Protein AF-A0A813GSJ3-F1 (afdb_monomer_lite)

Foldseek 3Di:
DKAFDWDDDPDDDIAIETEEEEEQLQHDDDLVNVLCRADVDPRRHVPPHQKYKYKYFQHFDAPVCLVVQAQSVLSNDPPSVQKDKLLCPPPAPRRRWLWDFDAADDPRRGTGIIGMIMIGGNQFWDFDPDPVGDICFFVDRKDKDWDDCPVPVPPPATWMKIWTWTWTDDPPDIDIDIDIDTRHPDD

Organism: Polarella glacialis (NCBI:txid89957)

Secondary structure (DSSP, 8-state):
--EEEEEE-SSS-EEEEEEEEEE-TT----HHHHHHHHHS-TTS--TT-SEEEEEEEEEEE-TTTTTTTTTHHHHH-TTGGGEEEGGG-TT-SBTTB-EEEEEPPSTTS-EEEEEEEEEEEGGGS----STT---TT-SS--EEEE--GGGTTT-S---EEEEEEEEEEETTEEEEEEEEEEE----

Radius of gyration: 16.86 Å; chains: 1; bounding box: 44×38×50 Å

Structure (mmCIF, N/CA/C/O backbone):
data_AF-A0A813GSJ3-F1
#
_entry.id   AF-A0A813GSJ3-F1
#
loop_
_atom_site.group_PDB
_atom_site.id
_atom_site.type_symbol
_atom_site.label_atom_id
_atom_site.label_alt_id
_atom_site.label_comp_id
_atom_site.label_asym_id
_atom_site.label_entity_id
_atom_site.label_seq_id
_atom_site.pdbx_PDB_ins_code
_atom_site.Cartn_x
_atom_site.Cartn_y
_atom_site.Cartn_z
_atom_site.occupancy
_atom_site.B_iso_or_equiv
_atom_site.auth_seq_id
_atom_site.auth_comp_id
_atom_site.auth_asym_id
_atom_site.auth_atom_id
_atom_site.pdbx_PDB_model_num
ATOM 1 N N . LEU A 1 1 ? -5.128 11.978 -6.638 1.00 46.97 1 LEU A N 1
ATOM 2 C CA . LEU A 1 1 ? -6.348 12.418 -5.917 1.00 46.97 1 LEU A CA 1
ATOM 3 C C . LEU A 1 1 ? -6.389 11.647 -4.607 1.00 46.97 1 LEU A C 1
ATOM 5 O O . LEU A 1 1 ? -6.629 10.449 -4.659 1.00 46.97 1 LEU A O 1
ATOM 9 N N . ASN A 1 2 ? -6.121 12.300 -3.476 1.00 47.25 2 ASN A N 1
ATOM 10 C CA . ASN A 1 2 ? -6.235 11.675 -2.154 1.00 47.25 2 ASN A CA 1
ATOM 11 C C . ASN A 1 2 ? -7.593 12.037 -1.568 1.00 47.25 2 ASN A C 1
ATOM 13 O O . ASN A 1 2 ? -8.057 13.166 -1.745 1.00 47.25 2 ASN A O 1
ATOM 17 N N . ARG A 1 3 ? -8.257 11.079 -0.926 1.00 53.88 3 ARG A N 1
ATOM 18 C CA . ARG A 1 3 ? -9.539 11.317 -0.261 1.00 53.88 3 ARG A CA 1
ATOM 19 C C . ARG A 1 3 ? -9.545 10.553 1.054 1.00 53.88 3 ARG A C 1
ATOM 21 O O . ARG A 1 3 ? -9.471 9.327 1.042 1.00 53.88 3 ARG A O 1
ATOM 28 N N . SER A 1 4 ? -9.682 11.277 2.160 1.00 48.41 4 SER A N 1
ATOM 29 C CA . SER A 1 4 ? -10.163 10.680 3.402 1.00 48.41 4 SER A CA 1
ATOM 30 C C . SER A 1 4 ? -11.662 10.444 3.235 1.00 48.41 4 SER A C 1
ATOM 32 O O . SER A 1 4 ? -12.404 11.346 2.829 1.00 48.41 4 SER A O 1
ATOM 34 N N . ARG A 1 5 ? -12.103 9.202 3.427 1.00 51.88 5 ARG A N 1
ATOM 35 C CA . ARG A 1 5 ? -13.518 8.851 3.394 1.00 51.88 5 ARG A CA 1
ATOM 36 C C . ARG A 1 5 ? -13.875 8.151 4.676 1.00 51.88 5 ARG A C 1
ATOM 38 O O . ARG A 1 5 ? -13.312 7.128 5.049 1.00 51.88 5 ARG A O 1
ATOM 45 N N . THR A 1 6 ? -14.911 8.673 5.292 1.00 51.03 6 THR A N 1
ATOM 46 C CA . THR A 1 6 ? -15.584 7.955 6.339 1.00 51.03 6 THR A CA 1
ATOM 47 C C . THR A 1 6 ? -16.601 6.987 5.746 1.00 51.03 6 THR A C 1
ATOM 49 O O . THR A 1 6 ? -17.455 7.395 4.956 1.00 51.03 6 THR A O 1
ATOM 52 N N . VAL A 1 7 ? -16.547 5.721 6.155 1.00 50.03 7 VAL A N 1
ATOM 53 C CA . VAL A 1 7 ? -17.605 4.751 5.868 1.00 50.03 7 VAL A CA 1
ATOM 54 C C . VAL A 1 7 ? -18.451 4.563 7.127 1.00 50.03 7 VAL A C 1
ATOM 56 O O . VAL A 1 7 ? -17.966 4.098 8.156 1.00 50.03 7 VAL A O 1
ATOM 59 N N . ALA A 1 8 ? -19.726 4.954 7.055 1.00 41.41 8 ALA A N 1
ATOM 60 C CA . ALA A 1 8 ? -20.680 4.744 8.138 1.00 41.41 8 ALA A CA 1
ATOM 61 C C . ALA A 1 8 ? -21.120 3.270 8.175 1.00 41.41 8 ALA A C 1
ATOM 63 O O . ALA A 1 8 ? -21.799 2.791 7.265 1.00 41.41 8 ALA A O 1
ATOM 64 N N . GLY A 1 9 ? -20.750 2.550 9.236 1.00 42.72 9 GLY A N 1
ATOM 65 C CA . GLY A 1 9 ? -21.377 1.277 9.579 1.00 42.72 9 GLY A CA 1
ATOM 66 C C . GLY A 1 9 ? -22.778 1.509 10.154 1.00 42.72 9 GLY A C 1
ATOM 67 O O . GLY A 1 9 ? -23.008 2.480 10.873 1.00 42.72 9 GLY A O 1
ATOM 68 N N . HIS A 1 10 ? -23.734 0.622 9.862 1.00 40.69 10 HIS A N 1
ATOM 69 C CA . HIS A 1 10 ? -25.060 0.633 10.496 1.00 40.69 10 HIS A CA 1
ATOM 70 C C . HIS A 1 10 ? -24.945 0.244 11.984 1.00 40.69 10 HIS A C 1
ATOM 72 O O . HIS A 1 10 ? -25.172 -0.917 12.320 1.00 40.69 10 HIS A O 1
ATOM 78 N N . ALA A 1 11 ? -24.527 1.195 12.827 1.00 42.22 11 ALA A N 1
ATOM 79 C CA . ALA A 1 11 ? -24.521 1.253 14.301 1.00 42.22 11 ALA A CA 1
ATOM 80 C C . ALA A 1 11 ? -23.194 1.852 14.815 1.00 42.22 11 ALA A C 1
ATOM 82 O O . ALA A 1 11 ? -22.238 1.123 15.058 1.00 42.22 11 ALA A O 1
ATOM 83 N N . GLY A 1 12 ? -23.155 3.175 14.998 1.00 48.22 12 GLY A N 1
ATOM 84 C CA . GLY A 1 12 ? -22.322 3.863 15.999 1.00 48.22 12 GLY A CA 1
ATOM 85 C C . GLY A 1 12 ? -20.802 3.953 15.800 1.00 48.22 12 GLY A C 1
ATOM 86 O O . GLY A 1 12 ? -20.244 4.981 16.156 1.00 48.22 12 GLY A O 1
ATOM 87 N N . ASN A 1 13 ? -20.131 2.957 15.216 1.00 61.12 13 ASN A N 1
ATOM 88 C CA . ASN A 1 13 ? -18.675 2.979 15.036 1.00 61.12 13 ASN A CA 1
ATOM 89 C C . ASN A 1 13 ? -18.315 3.323 13.590 1.00 61.12 13 ASN A C 1
ATOM 91 O O . ASN A 1 13 ? -18.489 2.538 12.656 1.00 61.12 13 ASN A O 1
ATOM 95 N N . GLN A 1 14 ? -17.859 4.556 13.426 1.00 78.12 14 GLN A N 1
ATOM 96 C CA . GLN A 1 14 ? -17.497 5.182 12.169 1.00 78.12 14 GLN A CA 1
ATOM 97 C C . GLN A 1 14 ? -16.065 4.775 11.785 1.00 78.12 14 GLN A C 1
ATOM 99 O O . GLN A 1 14 ? -15.132 5.144 12.486 1.00 78.12 14 GLN A O 1
ATOM 104 N N . LEU A 1 15 ? -15.890 4.029 10.684 1.00 87.81 15 LEU A N 1
ATOM 105 C CA . LEU A 1 15 ? -14.564 3.613 10.212 1.00 87.81 15 LEU A CA 1
ATOM 106 C C . LEU A 1 15 ? -13.942 4.724 9.352 1.00 87.81 15 LEU A C 1
ATOM 108 O O . LEU A 1 15 ? -14.542 5.181 8.368 1.00 87.81 15 LEU A O 1
ATOM 112 N N . GLN A 1 16 ? -12.735 5.148 9.706 1.00 92.12 16 GLN A N 1
ATOM 113 C CA . GLN A 1 16 ? -11.945 6.127 8.972 1.00 92.12 16 GLN A CA 1
ATOM 114 C C . GLN A 1 16 ? -11.009 5.419 7.995 1.00 92.12 16 GLN A C 1
ATOM 116 O O . GLN A 1 16 ? -10.057 4.752 8.391 1.00 92.12 16 GLN A O 1
ATOM 121 N N . ILE A 1 17 ? -11.274 5.564 6.696 1.00 93.75 17 ILE A N 1
ATOM 122 C CA . ILE A 1 17 ? -10.462 4.949 5.646 1.00 93.75 17 ILE A CA 1
ATOM 123 C C . ILE A 1 17 ? -9.774 6.047 4.840 1.00 93.75 17 ILE A C 1
ATOM 125 O O . ILE A 1 17 ? -10.424 6.911 4.242 1.00 93.75 17 ILE A O 1
ATOM 129 N N . TRP A 1 18 ? -8.452 5.971 4.762 1.00 96.25 18 TRP A N 1
ATOM 130 C CA . TRP A 1 18 ? -7.650 6.828 3.907 1.00 96.25 18 TRP A CA 1
ATOM 131 C C . TRP A 1 18 ? -7.209 6.074 2.653 1.00 96.25 18 TRP A C 1
ATOM 133 O O . TRP A 1 18 ? -6.624 4.992 2.729 1.00 96.25 18 TRP A O 1
ATOM 143 N N . LEU A 1 19 ? -7.484 6.656 1.483 1.00 95.62 19 LEU A N 1
ATOM 144 C CA . LEU A 1 19 ? -7.132 6.076 0.189 1.00 95.62 19 LEU A CA 1
ATOM 145 C C . LEU A 1 19 ? -6.262 7.045 -0.616 1.00 95.62 19 LEU A C 1
ATOM 147 O O . LEU A 1 19 ? -6.664 8.179 -0.908 1.00 95.62 19 LEU A O 1
ATOM 151 N N . GLY A 1 20 ? -5.099 6.554 -1.035 1.00 93.25 20 GLY A N 1
ATOM 152 C CA . GLY A 1 20 ? -4.158 7.245 -1.908 1.00 93.25 20 GLY A CA 1
ATOM 153 C C . GLY A 1 20 ? -3.901 6.451 -3.180 1.00 93.25 20 GLY A C 1
ATOM 154 O O . GLY A 1 20 ? -3.802 5.226 -3.156 1.00 93.25 20 GLY A O 1
ATOM 155 N N . SER A 1 21 ? -3.770 7.157 -4.300 1.00 91.88 21 SER A N 1
ATOM 156 C CA . SER A 1 21 ? -3.427 6.564 -5.593 1.00 91.88 21 SER A CA 1
ATOM 157 C C . SER A 1 21 ? -2.345 7.389 -6.274 1.00 91.88 21 SER A C 1
ATOM 159 O O . SER A 1 21 ? -2.494 8.606 -6.408 1.00 91.88 21 SER A O 1
ATOM 161 N N . ILE A 1 22 ? -1.297 6.719 -6.752 1.00 91.25 22 ILE A N 1
ATOM 162 C CA . ILE A 1 22 ? -0.132 7.328 -7.397 1.00 91.25 22 ILE A CA 1
ATOM 163 C C . ILE A 1 22 ? 0.132 6.611 -8.722 1.00 91.25 22 ILE A C 1
ATOM 165 O O . ILE A 1 22 ? 0.296 5.393 -8.749 1.00 91.25 22 ILE A O 1
ATOM 169 N N . LYS A 1 23 ? 0.212 7.369 -9.814 1.00 89.56 23 LYS A N 1
ATOM 170 C CA . LYS A 1 23 ? 0.784 6.889 -11.074 1.00 89.56 23 LYS A CA 1
ATOM 171 C C . LYS A 1 23 ? 2.235 7.339 -11.110 1.00 89.56 23 LYS A C 1
ATOM 173 O O . LYS A 1 23 ? 2.494 8.531 -10.988 1.00 89.56 23 LYS A O 1
ATOM 178 N N . LEU A 1 24 ? 3.162 6.390 -11.175 1.00 88.44 24 LEU A N 1
ATOM 179 C CA . LEU A 1 24 ? 4.587 6.689 -11.057 1.00 88.44 24 LEU A CA 1
ATOM 180 C C . LEU A 1 24 ? 5.252 6.980 -12.401 1.00 88.44 24 LEU A C 1
ATOM 182 O O . LEU A 1 24 ? 6.316 7.582 -12.402 1.00 88.44 24 LEU A O 1
ATOM 186 N N . ASP A 1 25 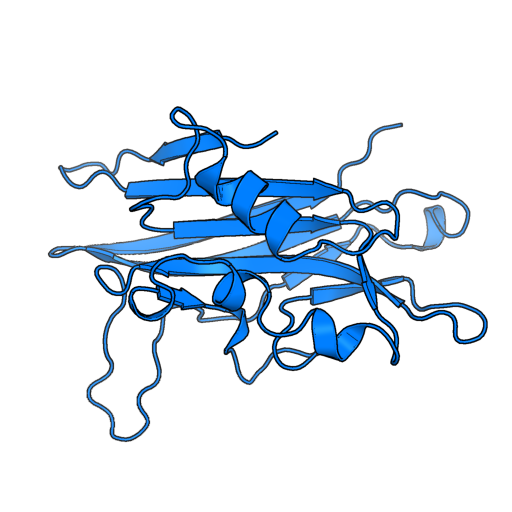? 4.672 6.557 -13.526 1.00 84.44 25 ASP A N 1
ATOM 187 C CA . ASP A 1 25 ? 5.265 6.719 -14.863 1.00 84.44 25 ASP A CA 1
ATOM 188 C C . ASP A 1 25 ? 6.744 6.267 -14.921 1.00 84.44 25 ASP A C 1
ATOM 190 O O . ASP A 1 25 ? 7.594 6.883 -15.563 1.00 84.44 25 ASP A O 1
ATOM 194 N N . ASN A 1 26 ? 7.043 5.144 -14.253 1.00 77.12 26 ASN A N 1
ATOM 195 C CA . ASN A 1 26 ? 8.379 4.568 -14.045 1.00 77.12 26 ASN A CA 1
ATOM 196 C C . ASN A 1 26 ? 9.319 5.353 -13.097 1.00 77.12 26 ASN A C 1
ATOM 198 O O . ASN A 1 26 ? 10.493 5.004 -12.979 1.00 77.12 26 ASN A O 1
ATOM 202 N N . ALA A 1 27 ? 8.834 6.374 -12.388 1.00 83.44 27 ALA A N 1
ATOM 203 C CA . ALA A 1 27 ? 9.566 7.032 -11.307 1.00 83.44 27 ALA A CA 1
ATOM 204 C C . ALA A 1 27 ? 9.536 6.218 -9.996 1.00 83.44 27 ALA A C 1
ATOM 206 O O . ALA A 1 27 ? 8.740 5.293 -9.817 1.00 83.44 27 ALA A O 1
ATOM 207 N N . PHE A 1 28 ? 10.389 6.600 -9.041 1.00 85.31 28 PHE A N 1
ATOM 208 C CA . PHE A 1 28 ? 10.443 5.988 -7.711 1.00 85.31 28 PHE A CA 1
ATOM 209 C C . PHE A 1 28 ? 9.835 6.911 -6.655 1.00 85.31 28 PHE A C 1
ATOM 211 O O . PHE A 1 28 ? 10.267 8.061 -6.542 1.00 85.31 28 PHE A O 1
ATOM 218 N N . PRO A 1 29 ? 8.874 6.435 -5.842 1.00 88.81 29 PRO A N 1
ATOM 219 C CA . PRO A 1 29 ? 8.384 7.224 -4.726 1.00 88.81 29 PRO A CA 1
ATOM 220 C C . PRO A 1 29 ? 9.494 7.361 -3.679 1.00 88.81 29 PRO A C 1
ATOM 222 O O . PRO A 1 29 ? 10.082 6.369 -3.247 1.00 88.81 29 PRO A O 1
ATOM 225 N N . THR A 1 30 ? 9.773 8.588 -3.244 1.00 90.88 30 THR A N 1
ATOM 226 C CA . THR A 1 30 ? 10.643 8.816 -2.083 1.00 90.88 30 TH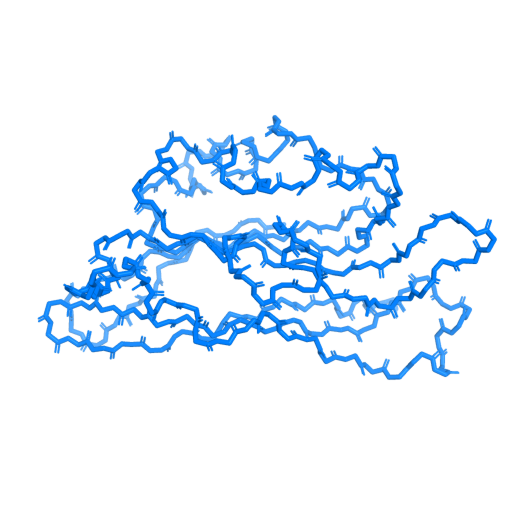R A CA 1
ATOM 227 C C . THR A 1 30 ? 9.832 8.704 -0.791 1.00 90.88 30 THR A C 1
ATOM 229 O O . THR A 1 30 ? 8.615 8.907 -0.792 1.00 90.88 30 THR A O 1
ATOM 232 N N . GLN A 1 31 ? 10.500 8.412 0.331 1.00 93.69 31 GLN A N 1
ATOM 233 C CA . GLN A 1 31 ? 9.839 8.419 1.642 1.00 93.69 31 GLN A CA 1
ATOM 234 C C . GLN A 1 31 ? 9.212 9.782 1.947 1.00 93.69 31 GLN A C 1
ATOM 236 O O . GLN A 1 31 ? 8.099 9.834 2.455 1.00 93.69 31 GLN A O 1
ATOM 241 N N . GLU A 1 32 ? 9.894 10.875 1.596 1.00 93.69 32 GLU A N 1
ATOM 242 C CA . GLU A 1 32 ? 9.383 12.226 1.827 1.00 93.69 32 GLU A CA 1
ATOM 243 C C . GLU A 1 32 ? 8.132 12.503 0.991 1.00 93.69 32 GLU A C 1
ATOM 245 O O . GLU A 1 32 ? 7.121 12.944 1.525 1.00 93.69 32 GLU A O 1
ATOM 250 N N . SER A 1 33 ? 8.142 12.148 -0.297 1.00 92.56 33 SER A N 1
ATOM 251 C CA . SER A 1 33 ? 6.964 12.300 -1.159 1.00 92.56 33 SER A CA 1
ATOM 252 C C . SER A 1 33 ? 5.758 11.518 -0.632 1.00 92.56 33 SER A C 1
ATOM 254 O O . SER A 1 33 ? 4.635 12.010 -0.700 1.00 92.56 33 SER A O 1
ATOM 256 N N . LEU A 1 34 ? 5.972 10.320 -0.078 1.00 93.94 34 LEU A N 1
ATOM 257 C CA . LEU A 1 34 ? 4.903 9.534 0.541 1.00 93.94 34 LEU A CA 1
ATOM 258 C C . LEU A 1 34 ? 4.450 10.104 1.892 1.00 93.94 34 LEU A C 1
ATOM 260 O O . LEU A 1 34 ? 3.255 10.093 2.167 1.00 93.94 34 LEU A O 1
ATOM 264 N N . ARG A 1 35 ? 5.354 10.647 2.718 1.00 95.31 35 ARG A N 1
ATOM 265 C CA . ARG A 1 35 ? 4.971 11.354 3.955 1.00 95.31 35 ARG A CA 1
ATOM 266 C C . ARG A 1 35 ? 4.124 12.582 3.649 1.00 95.31 35 ARG A C 1
ATOM 268 O O . ARG A 1 35 ? 3.084 12.765 4.271 1.00 95.31 35 ARG A O 1
ATOM 275 N N . GLN A 1 36 ? 4.522 13.374 2.655 1.00 93.88 36 GLN A N 1
ATOM 276 C CA . GLN A 1 36 ? 3.737 14.512 2.176 1.00 93.88 36 GLN A CA 1
ATOM 277 C C . GLN A 1 36 ? 2.384 14.069 1.613 1.00 93.88 36 GLN A C 1
ATOM 279 O O . GLN A 1 36 ? 1.370 14.710 1.871 1.00 93.88 36 GLN A O 1
ATOM 284 N N . LEU A 1 37 ? 2.335 12.942 0.897 1.00 93.38 37 LEU A N 1
ATOM 285 C CA . LEU A 1 37 ? 1.078 12.379 0.407 1.00 93.38 37 LEU A CA 1
ATOM 286 C C . LEU A 1 37 ? 0.117 12.029 1.553 1.00 93.38 37 LEU A C 1
ATOM 288 O O . LEU A 1 37 ? -1.073 12.317 1.441 1.00 93.38 37 LEU A O 1
ATOM 292 N N . LEU A 1 38 ? 0.630 11.397 2.613 1.00 95.31 38 LEU A N 1
ATOM 293 C CA . LEU A 1 38 ? -0.155 10.923 3.753 1.00 95.31 38 LEU A CA 1
ATOM 294 C C . LEU A 1 38 ? -0.566 12.053 4.699 1.00 95.31 38 LEU A C 1
ATOM 296 O O . LEU A 1 38 ? -1.689 12.047 5.184 1.00 95.31 38 LEU A O 1
ATOM 300 N N . TYR A 1 39 ? 0.326 13.007 4.968 1.00 95.69 39 TYR A N 1
ATOM 301 C CA . TYR A 1 39 ? 0.177 13.946 6.087 1.00 95.69 39 TYR A CA 1
ATOM 302 C C . TYR A 1 39 ? 0.363 15.418 5.706 1.00 95.69 39 TYR A C 1
ATOM 304 O O . TYR A 1 39 ? 0.235 16.287 6.561 1.00 95.69 39 TYR A O 1
ATOM 312 N N . GLY A 1 40 ? 0.676 15.726 4.445 1.00 90.06 40 GLY A N 1
ATOM 313 C CA . GLY A 1 40 ? 0.922 17.101 3.990 1.00 90.06 40 GLY A CA 1
ATOM 314 C C . GLY A 1 40 ? -0.341 17.959 3.864 1.00 90.06 40 GLY A C 1
ATOM 315 O O . GLY A 1 40 ? -0.251 19.138 3.536 1.00 90.06 40 GLY A O 1
ATOM 316 N N . SER A 1 41 ? -1.525 17.388 4.099 1.00 88.94 41 SER A N 1
ATOM 317 C CA . SER A 1 41 ? -2.805 18.091 4.040 1.00 88.94 41 SER A CA 1
ATOM 318 C C . SER A 1 41 ? -3.564 17.920 5.347 1.00 88.94 41 SER A C 1
ATOM 320 O O . SER A 1 41 ? -3.921 16.802 5.705 1.00 88.94 41 SER A O 1
ATOM 322 N N . GLU A 1 42 ? -3.885 19.028 6.015 1.00 81.81 42 GLU A N 1
ATOM 323 C CA . GLU A 1 42 ? -4.693 19.020 7.244 1.00 81.81 42 GLU A CA 1
ATOM 324 C C . GLU A 1 42 ? -6.112 18.476 7.007 1.00 81.81 42 GLU A C 1
ATOM 326 O O . GLU A 1 42 ? -6.678 17.801 7.860 1.00 81.81 42 GLU A O 1
ATOM 331 N N . SER A 1 43 ? -6.687 18.712 5.823 1.00 81.62 43 SER A N 1
ATOM 332 C CA . SER A 1 43 ? -8.052 18.292 5.476 1.00 81.62 43 SER A CA 1
ATOM 333 C C . SER A 1 43 ? -8.148 16.890 4.864 1.00 81.62 43 SER A C 1
ATOM 335 O O . SER A 1 43 ? -9.250 16.363 4.702 1.00 81.62 43 SER A O 1
ATOM 337 N N . ALA A 1 44 ? -7.018 16.278 4.504 1.00 83.88 44 ALA A N 1
ATOM 338 C CA . ALA A 1 44 ? -6.960 14.964 3.863 1.00 83.88 44 ALA A CA 1
ATOM 339 C C . ALA A 1 44 ? -5.812 14.098 4.407 1.00 83.88 44 ALA A C 1
ATOM 341 O O . ALA A 1 44 ? -5.221 13.312 3.661 1.00 83.88 44 ALA A O 1
ATOM 342 N N . SER A 1 45 ? -5.509 14.251 5.698 1.00 93.00 45 SER A N 1
ATOM 343 C CA . SER A 1 45 ? -4.483 13.489 6.410 1.00 93.00 45 SER A CA 1
ATOM 344 C C . SER A 1 45 ? -4.896 12.026 6.608 1.00 93.00 45 SER A C 1
ATOM 346 O O . SER A 1 45 ? -6.080 11.715 6.755 1.00 93.00 45 SER A O 1
ATOM 348 N N . ALA A 1 46 ? -3.907 11.135 6.613 1.00 94.50 46 ALA A N 1
ATOM 349 C CA . ALA A 1 46 ? -4.024 9.730 7.001 1.00 94.50 46 ALA A CA 1
ATOM 350 C C . ALA A 1 46 ? -3.832 9.513 8.514 1.00 94.50 46 ALA A C 1
ATOM 352 O O . ALA A 1 46 ? -3.795 8.375 8.973 1.00 94.50 46 ALA A O 1
ATOM 353 N N . GLU A 1 47 ? -3.640 10.589 9.277 1.00 92.94 47 GLU A N 1
ATOM 354 C CA . GLU A 1 47 ? -3.513 10.560 10.734 1.00 92.94 47 GLU A CA 1
ATOM 355 C C . GLU A 1 47 ? -4.755 9.941 11.382 1.00 92.94 47 GLU A C 1
ATOM 357 O O . GLU A 1 47 ? -5.877 10.235 10.974 1.00 92.94 47 GLU A O 1
ATOM 362 N N . GLU A 1 48 ? -4.532 9.045 12.348 1.00 91.81 48 GLU A N 1
ATOM 363 C CA . GLU A 1 48 ? -5.572 8.286 13.061 1.00 91.81 48 GLU A CA 1
ATOM 364 C C . GLU A 1 48 ? -6.517 7.435 12.193 1.00 91.81 48 GLU A C 1
ATOM 366 O O . GLU A 1 48 ? -7.500 6.894 12.708 1.00 91.81 48 GLU A O 1
ATOM 371 N N . ALA A 1 49 ? -6.231 7.265 10.897 1.00 94.81 49 ALA A N 1
ATOM 372 C CA . ALA A 1 49 ? -7.055 6.443 10.022 1.00 94.81 49 ALA A CA 1
ATOM 373 C C . ALA A 1 49 ? -7.034 4.971 10.465 1.00 94.81 49 ALA A C 1
ATOM 375 O O . ALA A 1 49 ? -5.987 4.391 10.732 1.00 94.81 49 ALA A O 1
ATOM 376 N N . ASP A 1 50 ? -8.194 4.318 10.468 1.00 94.81 50 ASP A N 1
ATOM 377 C CA . ASP A 1 50 ? -8.305 2.897 10.809 1.00 94.81 50 ASP A CA 1
ATOM 378 C C . ASP A 1 50 ? -7.679 2.001 9.745 1.00 94.81 50 ASP A C 1
ATOM 380 O O . ASP A 1 50 ? -7.108 0.951 10.046 1.00 94.81 50 ASP A O 1
ATOM 384 N N . VAL A 1 51 ? -7.808 2.417 8.485 1.00 96.06 51 VAL A N 1
ATOM 385 C CA . VAL A 1 51 ? -7.249 1.730 7.326 1.00 96.06 51 VAL A CA 1
ATOM 386 C C . VAL A 1 51 ? -6.622 2.757 6.397 1.00 96.06 51 VAL A C 1
ATOM 388 O O . VAL A 1 51 ? -7.278 3.707 5.972 1.00 96.06 51 VAL A O 1
ATOM 391 N N . ILE A 1 52 ? -5.366 2.532 6.026 1.00 97.69 52 ILE A N 1
ATOM 392 C CA . ILE A 1 52 ? -4.627 3.336 5.053 1.00 97.69 52 ILE A CA 1
ATOM 393 C C . ILE A 1 52 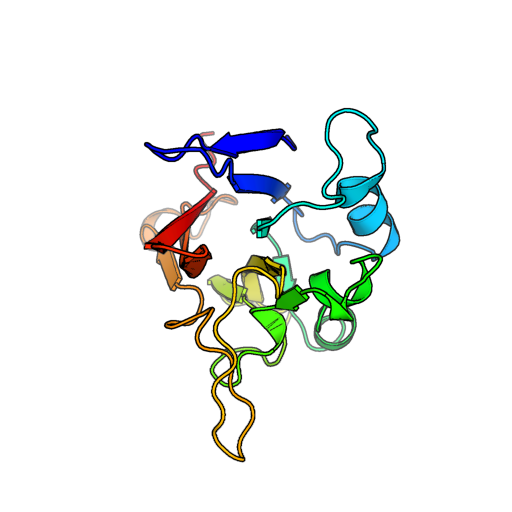? -4.287 2.427 3.881 1.00 97.69 52 ILE A C 1
ATOM 395 O O . ILE A 1 52 ? -3.635 1.402 4.066 1.00 97.69 52 ILE A O 1
ATOM 399 N N . ALA A 1 53 ? -4.694 2.799 2.669 1.00 97.44 53 ALA A N 1
ATOM 400 C CA . ALA A 1 53 ? -4.324 2.078 1.457 1.00 97.44 53 ALA A CA 1
ATOM 401 C C . ALA A 1 53 ? -3.663 3.014 0.443 1.00 97.44 53 ALA A C 1
ATOM 403 O O . ALA A 1 53 ? -4.233 4.033 0.050 1.00 97.44 53 ALA A O 1
ATOM 404 N N . VAL A 1 54 ? -2.465 2.639 -0.006 1.00 96.75 54 VAL A N 1
ATOM 405 C CA . VAL A 1 54 ? -1.711 3.334 -1.051 1.00 96.75 54 VAL A CA 1
ATOM 406 C C . VAL A 1 54 ? -1.615 2.424 -2.265 1.00 96.75 54 VAL A C 1
ATOM 408 O O . VAL A 1 54 ? -0.936 1.398 -2.249 1.00 96.75 54 VAL A O 1
ATOM 411 N N . PHE A 1 55 ? -2.288 2.826 -3.333 1.00 95.31 55 PHE A N 1
ATOM 412 C CA . PHE A 1 55 ? -2.252 2.161 -4.623 1.00 95.31 55 PHE A CA 1
ATOM 413 C C . PHE A 1 55 ? -1.247 2.851 -5.553 1.00 95.31 55 PHE A C 1
ATOM 415 O O . PHE A 1 55 ? -1.297 4.065 -5.740 1.00 95.31 55 PHE A O 1
ATOM 422 N N . MET A 1 56 ? -0.329 2.085 -6.139 1.00 93.62 56 MET A N 1
ATOM 423 C CA . MET A 1 56 ? 0.710 2.590 -7.038 1.00 93.62 56 MET A CA 1
ATOM 424 C C . MET A 1 56 ? 0.680 1.847 -8.373 1.00 93.62 56 MET A C 1
ATOM 426 O O . MET A 1 56 ? 0.709 0.615 -8.407 1.00 93.62 56 MET A O 1
ATOM 430 N N . THR A 1 57 ? 0.662 2.591 -9.477 1.00 90.75 57 THR A N 1
ATOM 431 C CA . THR A 1 57 ? 0.717 2.054 -10.846 1.00 90.75 57 THR A CA 1
ATOM 432 C C . THR A 1 57 ? 1.995 2.486 -11.550 1.00 90.75 57 THR A C 1
ATOM 434 O O . THR A 1 57 ? 2.619 3.477 -11.170 1.00 90.75 57 THR A O 1
ATOM 437 N N . ASP A 1 58 ? 2.374 1.741 -12.592 1.00 86.12 58 ASP A N 1
ATOM 438 C CA . ASP A 1 58 ? 3.598 1.979 -13.369 1.00 86.12 58 ASP A CA 1
ATOM 439 C C . ASP A 1 58 ? 4.870 1.971 -12.500 1.00 86.12 58 ASP A C 1
ATOM 441 O O . ASP A 1 58 ? 5.822 2.707 -12.750 1.00 86.12 58 ASP A O 1
ATOM 445 N N . LEU A 1 59 ? 4.883 1.110 -11.474 1.00 89.06 59 LEU A N 1
ATOM 446 C CA . LEU A 1 59 ? 6.044 0.879 -10.622 1.00 89.06 59 LEU A CA 1
ATOM 447 C C . LEU A 1 59 ? 7.049 -0.004 -11.364 1.00 89.06 59 LEU A C 1
ATOM 449 O O . LEU A 1 59 ? 6.721 -1.125 -11.753 1.00 89.06 59 LEU A O 1
ATOM 453 N N . GLN A 1 60 ? 8.283 0.459 -11.528 1.00 89.06 60 GLN A N 1
ATOM 454 C CA . GLN A 1 60 ? 9.356 -0.344 -12.109 1.00 89.06 60 GLN A CA 1
ATOM 455 C C . GLN A 1 60 ? 10.168 -1.010 -10.995 1.00 89.06 60 GLN A C 1
ATOM 457 O O . GLN A 1 60 ? 10.679 -0.324 -10.118 1.00 89.06 60 GLN A O 1
ATOM 462 N N . LEU A 1 61 ? 10.319 -2.335 -11.012 1.00 88.94 61 LEU A N 1
ATOM 463 C CA . LEU A 1 61 ? 11.172 -3.042 -10.045 1.00 88.94 61 LEU A CA 1
ATOM 464 C C . LEU A 1 61 ? 12.347 -3.710 -10.751 1.00 88.94 61 LEU A C 1
ATOM 466 O O . LEU A 1 61 ? 12.165 -4.476 -11.701 1.00 88.94 61 LEU A O 1
ATOM 470 N N . ASN A 1 62 ? 13.550 -3.430 -10.255 1.00 88.50 62 ASN A N 1
ATOM 471 C CA . ASN A 1 62 ? 14.808 -4.012 -10.706 1.00 88.50 62 ASN A CA 1
ATOM 472 C C . ASN A 1 62 ? 15.737 -4.275 -9.502 1.00 88.50 62 ASN A C 1
ATOM 474 O O . ASN A 1 62 ? 15.415 -3.946 -8.359 1.00 88.50 62 ASN A O 1
ATOM 478 N N . ASN A 1 63 ? 16.901 -4.875 -9.751 1.00 86.62 63 ASN A N 1
ATOM 479 C CA . ASN A 1 63 ? 17.844 -5.232 -8.684 1.00 86.62 63 ASN A CA 1
ATOM 480 C C . ASN A 1 63 ? 18.433 -4.014 -7.949 1.00 86.62 63 ASN A C 1
ATOM 482 O O . ASN A 1 63 ? 18.875 -4.149 -6.810 1.00 86.62 63 ASN A O 1
ATOM 486 N N . GLU A 1 64 ? 18.425 -2.838 -8.574 1.00 86.06 64 GLU A N 1
ATOM 487 C CA . GLU A 1 64 ? 18.988 -1.605 -8.020 1.00 86.06 64 GLU A CA 1
ATOM 488 C C . GLU A 1 64 ? 18.017 -0.942 -7.033 1.00 86.06 64 GLU A C 1
ATOM 490 O O . GLU A 1 64 ? 18.428 -0.443 -5.987 1.00 86.06 64 GLU A O 1
ATOM 495 N N . ASN A 1 65 ? 16.714 -0.971 -7.332 1.00 86.81 65 ASN A N 1
ATOM 496 C CA . ASN A 1 65 ? 15.693 -0.245 -6.573 1.00 86.81 65 ASN A CA 1
ATOM 497 C C . ASN A 1 65 ? 14.888 -1.113 -5.593 1.00 86.81 65 ASN A C 1
ATOM 499 O O . ASN A 1 65 ? 14.276 -0.585 -4.665 1.00 86.81 65 ASN A O 1
ATOM 503 N N . VAL A 1 66 ? 14.888 -2.442 -5.747 1.00 90.69 66 VAL A N 1
ATOM 504 C CA . VAL A 1 66 ? 13.992 -3.313 -4.970 1.00 90.69 66 VAL A CA 1
ATOM 505 C C . VAL A 1 66 ? 14.200 -3.153 -3.464 1.00 90.69 66 VAL A C 1
ATOM 507 O O . VAL A 1 66 ? 13.244 -3.159 -2.696 1.00 90.69 66 VAL A O 1
ATOM 510 N N . ASN A 1 67 ? 15.442 -2.946 -3.021 1.00 90.94 67 ASN A N 1
ATOM 511 C CA . ASN A 1 67 ? 15.756 -2.815 -1.601 1.00 90.94 67 ASN A CA 1
ATOM 512 C C . ASN A 1 67 ? 15.227 -1.512 -0.989 1.00 90.94 67 ASN A C 1
ATOM 514 O O . ASN A 1 67 ? 14.784 -1.525 0.163 1.00 90.94 67 ASN A O 1
ATOM 518 N N . SER A 1 68 ? 15.241 -0.402 -1.735 1.00 89.31 68 SER A N 1
ATOM 519 C CA . SER A 1 68 ? 14.732 0.878 -1.230 1.00 89.31 68 SER A CA 1
ATOM 520 C C . SER A 1 68 ? 13.210 0.851 -1.081 1.00 89.31 68 SER A C 1
ATOM 522 O O . SER A 1 68 ? 12.691 1.417 -0.119 1.00 89.31 68 SER A O 1
ATOM 524 N N . LEU A 1 69 ? 12.526 0.103 -1.955 1.00 91.69 69 LEU A N 1
ATOM 525 C CA . LEU A 1 69 ? 11.067 -0.018 -2.024 1.00 91.69 69 LEU A CA 1
ATOM 526 C C . LEU A 1 69 ? 10.448 -1.036 -1.052 1.00 91.69 69 LEU A C 1
ATOM 528 O O . LEU A 1 69 ? 9.225 -1.138 -0.960 1.00 91.69 69 LEU A O 1
ATOM 532 N N . ARG A 1 70 ? 11.261 -1.779 -0.297 1.00 95.25 70 ARG A N 1
ATOM 533 C CA . ARG A 1 70 ? 10.766 -2.663 0.770 1.00 95.25 70 ARG A CA 1
ATOM 534 C C . ARG A 1 70 ? 10.205 -1.856 1.931 1.00 95.25 70 ARG A C 1
ATOM 536 O O . ARG A 1 70 ? 10.863 -0.918 2.387 1.00 95.25 70 ARG A O 1
ATOM 543 N N . TYR A 1 71 ? 9.066 -2.290 2.468 1.00 96.00 71 TYR A N 1
ATOM 544 C CA . TYR A 1 71 ? 8.429 -1.686 3.643 1.00 96.00 71 TYR A CA 1
ATOM 545 C C . TYR A 1 71 ? 8.122 -0.188 3.488 1.00 96.00 71 TYR A C 1
ATOM 547 O O . TYR A 1 71 ? 8.323 0.591 4.423 1.00 96.00 71 TYR A O 1
ATOM 555 N N . MET A 1 72 ? 7.749 0.251 2.285 1.00 94.31 72 MET A N 1
ATOM 556 C CA . MET A 1 72 ? 7.628 1.678 1.998 1.00 94.31 72 MET A CA 1
ATOM 557 C C . MET A 1 72 ? 6.548 2.343 2.832 1.00 94.31 72 MET A C 1
ATOM 559 O O . MET A 1 72 ? 6.840 3.373 3.431 1.00 94.31 72 MET A O 1
ATOM 563 N N . LEU A 1 73 ? 5.354 1.750 2.928 1.00 96.38 73 LEU A N 1
ATOM 564 C CA . LEU A 1 73 ? 4.296 2.292 3.773 1.00 96.38 73 LEU A CA 1
ATOM 565 C C . LEU A 1 73 ? 4.725 2.259 5.241 1.00 96.38 73 LEU A C 1
ATOM 567 O O . LEU A 1 73 ? 4.655 3.286 5.911 1.00 96.38 73 LEU A O 1
ATOM 571 N N . LYS A 1 74 ? 5.272 1.135 5.724 1.00 96.56 74 LYS A N 1
ATOM 572 C CA . LYS A 1 74 ? 5.726 1.033 7.121 1.00 96.56 74 LYS A CA 1
ATOM 573 C C . LYS A 1 74 ? 6.737 2.127 7.498 1.00 96.56 74 LYS A C 1
ATOM 575 O O . LYS A 1 74 ? 6.631 2.697 8.575 1.00 96.56 74 LYS A O 1
ATOM 580 N N . LYS A 1 75 ? 7.696 2.441 6.621 1.00 96.19 75 LYS A N 1
ATOM 581 C CA . LYS A 1 75 ? 8.746 3.456 6.858 1.00 96.19 75 LYS A CA 1
ATOM 582 C C . LYS A 1 75 ? 8.233 4.901 6.914 1.00 96.19 75 LYS A C 1
ATOM 584 O O . LYS A 1 75 ? 8.957 5.783 7.387 1.00 96.19 75 LYS A O 1
ATOM 589 N N . VAL A 1 76 ? 7.053 5.174 6.360 1.00 96.38 76 VAL A N 1
ATOM 590 C CA . VAL A 1 76 ? 6.517 6.541 6.252 1.00 96.38 76 VAL A CA 1
ATOM 591 C C . VAL A 1 76 ? 5.377 6.821 7.221 1.00 96.38 76 VAL A C 1
ATOM 593 O O . VAL A 1 76 ? 5.093 7.993 7.447 1.00 96.38 76 VAL A O 1
ATOM 596 N N . LEU A 1 77 ? 4.766 5.789 7.810 1.00 96.75 77 LEU A N 1
ATOM 597 C CA . LEU A 1 77 ? 3.798 5.947 8.897 1.00 96.75 77 LEU A CA 1
ATOM 598 C C . LEU A 1 77 ? 4.463 6.619 10.109 1.00 96.75 77 LEU A C 1
ATOM 600 O O . LEU A 1 77 ? 5.569 6.230 10.485 1.00 96.75 77 LEU A O 1
ATOM 604 N N . ARG A 1 78 ? 3.789 7.603 10.723 1.00 93.56 78 ARG A N 1
ATOM 605 C CA . ARG A 1 78 ? 4.270 8.273 11.950 1.00 93.56 78 ARG A CA 1
ATOM 606 C C . ARG A 1 78 ? 4.376 7.282 13.114 1.00 93.56 78 ARG A C 1
ATOM 608 O O . ARG A 1 78 ? 5.454 7.125 13.676 1.00 93.56 78 ARG A O 1
ATOM 615 N N . ASP A 1 79 ? 3.312 6.517 13.342 1.00 90.69 79 ASP A N 1
ATOM 616 C CA . ASP A 1 79 ? 3.211 5.528 14.420 1.00 90.69 79 ASP A CA 1
ATOM 617 C C . ASP A 1 79 ? 3.112 4.124 13.837 1.00 90.69 79 ASP A C 1
ATOM 619 O O . ASP A 1 79 ? 2.125 3.417 13.988 1.00 90.69 79 ASP A O 1
ATOM 623 N N . SER A 1 80 ? 4.140 3.716 13.088 1.00 92.94 80 SER A N 1
ATOM 624 C CA . SER A 1 80 ? 4.118 2.453 12.332 1.00 92.94 80 SER A CA 1
ATOM 625 C C . SER A 1 80 ? 3.872 1.208 13.191 1.00 92.94 80 SER A C 1
ATOM 627 O O . SER A 1 80 ? 3.409 0.191 12.674 1.00 92.94 80 SER A O 1
ATOM 629 N N . GLU A 1 81 ? 4.171 1.287 14.489 1.00 92.31 81 GLU A N 1
ATOM 630 C CA . GLU A 1 81 ? 3.845 0.223 15.421 1.00 92.31 81 GLU A CA 1
ATOM 631 C C . GLU A 1 81 ? 2.342 0.138 15.649 1.00 92.31 81 GLU A C 1
ATOM 633 O O . GLU A 1 81 ? 1.833 -0.958 15.702 1.00 92.31 81 GLU A O 1
ATOM 638 N N . ASP A 1 82 ? 1.547 1.195 15.614 1.00 94.31 82 ASP A N 1
ATOM 639 C CA . ASP A 1 82 ? 0.102 1.044 15.833 1.00 94.31 82 ASP A CA 1
ATOM 640 C C . ASP A 1 82 ? -0.640 0.398 14.660 1.00 94.31 82 ASP A C 1
ATOM 642 O O . ASP A 1 82 ? -1.843 0.155 14.741 1.00 94.31 82 ASP A O 1
ATOM 646 N N . TYR A 1 83 ? 0.075 0.017 13.599 1.00 94.94 83 TYR A N 1
ATOM 647 C CA . TYR A 1 83 ? -0.487 -0.574 12.397 1.00 94.94 83 TYR A CA 1
ATOM 648 C C . TYR A 1 83 ? 0.074 -1.965 12.093 1.00 94.94 83 TYR A C 1
ATOM 650 O O . TYR A 1 83 ? 1.257 -2.270 12.255 1.00 94.94 83 TYR A O 1
ATOM 658 N N . ILE A 1 84 ? -0.794 -2.820 11.560 1.00 94.62 84 ILE A N 1
ATOM 659 C CA . ILE A 1 84 ? -0.425 -4.057 10.877 1.00 94.62 84 ILE A CA 1
ATOM 660 C C . ILE A 1 84 ? -0.404 -3.772 9.380 1.00 94.62 84 ILE A C 1
ATOM 662 O O . ILE A 1 84 ? -1.386 -3.289 8.820 1.00 94.62 84 ILE A O 1
ATOM 666 N N . VAL A 1 85 ? 0.718 -4.069 8.723 1.00 95.62 85 VAL A N 1
ATOM 667 C CA . VAL A 1 85 ? 0.920 -3.783 7.295 1.00 95.62 85 VAL A CA 1
ATOM 668 C C . VAL A 1 85 ? 0.972 -5.061 6.470 1.00 95.62 85 VAL A C 1
ATOM 670 O O . VAL A 1 85 ? 1.647 -6.022 6.852 1.00 95.62 85 VAL A O 1
ATOM 673 N N . ASN A 1 86 ? 0.333 -5.060 5.299 1.00 95.25 86 ASN A N 1
ATOM 674 C CA . ASN A 1 86 ? 0.392 -6.202 4.378 1.00 95.25 86 ASN A CA 1
ATOM 675 C C . ASN A 1 86 ? 1.797 -6.395 3.782 1.00 95.25 86 ASN A C 1
ATOM 677 O O . ASN A 1 86 ? 2.136 -7.483 3.336 1.00 95.25 86 ASN A O 1
ATOM 681 N N . GLU A 1 87 ? 2.661 -5.378 3.862 1.00 95.62 87 GLU A N 1
ATOM 682 C CA . GLU A 1 87 ? 4.084 -5.472 3.519 1.00 95.62 87 GLU A CA 1
ATOM 683 C C . GLU A 1 87 ? 4.822 -6.513 4.381 1.00 95.62 87 GLU A C 1
ATOM 685 O O . GLU A 1 87 ? 5.879 -6.985 3.991 1.00 95.62 87 GLU A O 1
ATOM 690 N N . SER A 1 88 ? 4.291 -6.907 5.543 1.00 91.62 88 SER A N 1
ATOM 691 C CA . SER A 1 88 ? 4.895 -7.953 6.385 1.00 91.62 88 SER A CA 1
ATOM 692 C C . SER A 1 88 ? 4.411 -9.371 6.056 1.00 91.62 88 SER A C 1
ATOM 694 O O . SER A 1 88 ? 4.887 -10.325 6.678 1.00 91.62 88 SER A O 1
ATOM 696 N N . ASP A 1 89 ? 3.496 -9.529 5.091 1.00 88.75 89 ASP A N 1
ATOM 697 C CA . ASP A 1 89 ? 2.990 -10.837 4.674 1.00 88.75 89 ASP A CA 1
ATOM 698 C C . ASP A 1 89 ? 4.137 -11.704 4.132 1.00 88.75 89 ASP A C 1
ATOM 700 O O . ASP A 1 89 ? 4.975 -11.290 3.320 1.00 88.75 89 ASP A O 1
ATOM 704 N N . ARG A 1 90 ? 4.202 -12.941 4.633 1.00 87.12 90 ARG A N 1
ATOM 705 C CA . ARG A 1 90 ? 5.260 -13.875 4.273 1.00 87.12 90 ARG A CA 1
ATOM 706 C C . ARG A 1 90 ? 5.089 -14.453 2.872 1.00 87.12 90 ARG A C 1
ATOM 708 O O . ARG A 1 90 ? 6.088 -14.894 2.305 1.00 87.12 90 ARG A O 1
ATOM 715 N N . ASN A 1 91 ? 3.870 -14.411 2.344 1.00 87.00 91 ASN A N 1
ATOM 716 C CA . ASN A 1 91 ? 3.464 -14.998 1.073 1.00 87.00 91 ASN A CA 1
ATOM 717 C C . ASN A 1 91 ? 3.599 -14.031 -0.115 1.00 87.00 91 ASN A C 1
ATOM 719 O O . ASN A 1 91 ? 3.226 -14.379 -1.235 1.00 87.00 91 ASN A O 1
ATOM 723 N N . LEU A 1 92 ? 4.128 -12.820 0.100 1.00 88.88 92 LEU A N 1
ATOM 724 C CA . LEU A 1 92 ? 4.390 -11.880 -0.989 1.00 88.88 92 LEU A CA 1
ATOM 725 C C . LEU A 1 92 ? 5.417 -12.448 -1.977 1.00 88.88 92 LEU A C 1
ATOM 727 O O . LEU A 1 92 ? 6.496 -12.886 -1.575 1.00 88.88 92 LEU A O 1
ATOM 731 N N . LEU A 1 93 ? 5.109 -12.348 -3.275 1.00 89.12 93 LEU A N 1
ATOM 732 C CA . LEU A 1 93 ? 6.010 -12.749 -4.366 1.00 89.12 93 LEU A CA 1
ATOM 733 C C . LEU A 1 93 ? 7.350 -12.010 -4.297 1.00 89.12 93 LEU A C 1
ATOM 735 O O . LEU A 1 93 ? 8.410 -12.604 -4.484 1.00 89.12 93 LEU A O 1
ATOM 739 N N . ILE A 1 94 ? 7.296 -10.708 -4.009 1.00 91.69 94 ILE A N 1
ATOM 740 C CA . ILE A 1 94 ? 8.470 -9.891 -3.727 1.00 91.69 94 ILE A CA 1
ATOM 741 C C . ILE A 1 94 ? 8.433 -9.553 -2.251 1.00 91.69 94 ILE A C 1
ATOM 743 O O . ILE A 1 94 ? 7.546 -8.850 -1.768 1.00 91.69 94 ILE A O 1
ATOM 747 N N . ARG A 1 95 ? 9.417 -10.069 -1.518 1.00 92.81 95 ARG A N 1
ATOM 748 C CA . ARG A 1 95 ? 9.450 -9.922 -0.071 1.00 92.81 95 ARG A CA 1
ATOM 749 C C . ARG A 1 95 ? 9.406 -8.442 0.320 1.00 92.81 95 ARG A C 1
ATOM 751 O O . ARG A 1 95 ? 10.282 -7.670 -0.074 1.00 92.81 95 ARG A O 1
ATOM 758 N N . TYR A 1 96 ? 8.402 -8.095 1.124 1.00 95.38 96 TYR A N 1
ATOM 759 C CA . TYR A 1 96 ? 8.141 -6.754 1.653 1.00 95.38 96 TYR A CA 1
ATOM 760 C C . TYR A 1 96 ? 7.644 -5.704 0.660 1.00 95.38 96 TYR A C 1
ATOM 762 O O . TYR A 1 96 ? 7.684 -4.510 0.962 1.00 95.38 96 TYR A O 1
ATOM 770 N N . ILE A 1 97 ? 7.175 -6.146 -0.509 1.00 95.50 97 ILE A N 1
ATOM 771 C CA . ILE A 1 97 ? 6.571 -5.290 -1.528 1.00 95.50 97 ILE A CA 1
ATOM 772 C C . ILE A 1 97 ? 5.274 -5.961 -2.010 1.00 95.50 97 ILE A C 1
ATOM 774 O O . ILE A 1 97 ? 5.345 -6.974 -2.711 1.00 95.50 97 ILE A O 1
ATOM 778 N N . PRO A 1 98 ? 4.088 -5.430 -1.661 1.00 95.38 98 PRO A N 1
ATOM 779 C CA . PRO A 1 98 ? 2.797 -5.989 -2.056 1.00 95.38 98 PRO A CA 1
ATOM 780 C C . PRO A 1 98 ? 2.475 -5.623 -3.511 1.00 95.38 98 PRO A C 1
ATOM 782 O O . PRO A 1 98 ? 1.544 -4.871 -3.804 1.00 95.38 98 PRO A O 1
ATOM 785 N N . ALA A 1 99 ? 3.290 -6.148 -4.426 1.00 94.06 99 ALA A N 1
ATOM 786 C CA . ALA A 1 99 ? 3.261 -5.842 -5.845 1.00 94.06 99 ALA A CA 1
ATOM 787 C C . ALA A 1 99 ? 2.986 -7.072 -6.713 1.00 94.06 99 ALA A C 1
ATOM 789 O O . ALA A 1 99 ? 3.397 -8.189 -6.402 1.00 94.06 99 ALA A O 1
ATOM 790 N N . GLN A 1 100 ? 2.319 -6.835 -7.840 1.00 93.06 100 GLN A N 1
ATOM 791 C CA . GLN A 1 100 ? 1.966 -7.839 -8.838 1.00 93.06 100 GLN A CA 1
ATOM 792 C C . GLN A 1 100 ? 2.527 -7.443 -10.202 1.00 93.06 100 GLN A C 1
ATOM 794 O O . GLN A 1 100 ? 2.444 -6.279 -10.607 1.00 93.06 100 GLN A O 1
ATOM 799 N N . LEU A 1 101 ? 3.134 -8.412 -10.894 1.00 89.88 101 LEU A N 1
ATOM 800 C CA . LEU A 1 101 ? 3.759 -8.195 -12.197 1.00 89.88 101 LEU A CA 1
ATOM 801 C C . LEU A 1 101 ? 2.685 -7.941 -13.257 1.00 89.88 101 LEU A C 1
ATOM 803 O O . LEU A 1 101 ? 1.766 -8.738 -13.432 1.00 89.88 101 LEU A O 1
ATOM 807 N 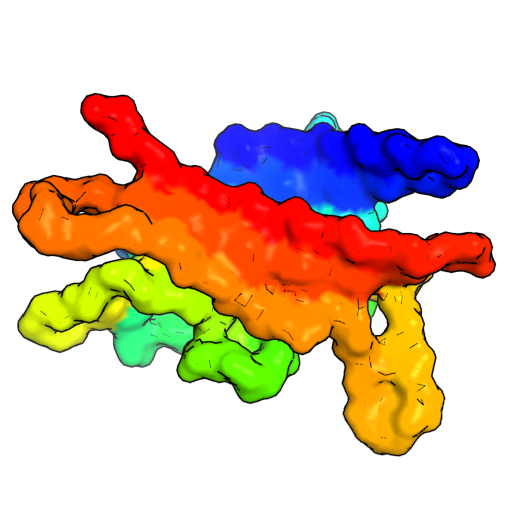N . VAL A 1 102 ? 2.848 -6.855 -14.005 1.00 87.00 102 VAL A N 1
ATOM 808 C CA . VAL A 1 102 ? 1.975 -6.498 -15.126 1.00 87.00 102 VAL A CA 1
ATOM 809 C C . VAL A 1 102 ? 2.633 -6.830 -16.457 1.00 87.00 102 VAL A C 1
ATOM 811 O O . VAL A 1 102 ? 2.027 -7.479 -17.308 1.00 87.00 102 VAL A O 1
ATOM 814 N N . LYS A 1 103 ? 3.871 -6.362 -16.651 1.00 83.38 103 LYS A N 1
ATOM 815 C CA . LYS A 1 103 ? 4.652 -6.587 -17.869 1.00 83.38 103 LYS A CA 1
ATOM 816 C C . LYS A 1 103 ? 6.086 -6.956 -17.476 1.00 83.38 103 LYS A C 1
ATOM 818 O O . LYS A 1 103 ? 6.702 -6.201 -16.720 1.00 83.38 103 LYS A O 1
ATOM 823 N N . PRO A 1 104 ? 6.636 -8.083 -17.961 1.00 81.94 104 PRO A N 1
ATOM 824 C CA . PRO A 1 104 ? 8.048 -8.385 -17.764 1.00 81.94 104 PRO A CA 1
ATOM 825 C C . PRO A 1 104 ? 8.920 -7.330 -18.455 1.00 81.94 104 PRO A C 1
ATOM 827 O O . PRO A 1 104 ? 8.533 -6.758 -19.474 1.00 81.94 104 PRO A O 1
ATOM 830 N N . GLY A 1 105 ? 10.094 -7.069 -17.887 1.00 76.12 105 GLY A N 1
ATOM 831 C CA . GLY A 1 105 ? 11.074 -6.182 -18.504 1.00 76.12 105 GLY A CA 1
ATOM 832 C C . GLY A 1 105 ? 11.655 -6.789 -19.774 1.00 76.12 105 GLY A C 1
ATOM 833 O O . GLY A 1 105 ? 11.882 -7.996 -19.840 1.00 76.12 105 GLY A O 1
ATOM 834 N N . GLU A 1 106 ? 11.941 -5.947 -20.759 1.00 75.12 106 GLU A N 1
ATOM 835 C CA . GLU A 1 106 ? 12.741 -6.314 -21.928 1.00 75.12 106 GLU A CA 1
ATOM 836 C C . GLU A 1 106 ? 14.210 -5.945 -21.648 1.00 75.12 106 GLU A C 1
ATOM 838 O O . GLU A 1 106 ? 14.484 -4.955 -20.968 1.00 75.12 106 GLU A O 1
ATOM 843 N N . GLY A 1 107 ? 15.169 -6.760 -22.101 1.00 66.50 107 GLY A N 1
ATOM 844 C CA . GLY A 1 107 ? 16.599 -6.409 -22.062 1.00 66.50 107 GLY A CA 1
ATOM 845 C C . GLY A 1 107 ? 17.231 -6.208 -20.673 1.00 66.50 107 GLY A C 1
ATOM 846 O O . GLY A 1 107 ? 18.255 -5.546 -20.572 1.00 66.50 107 GLY A O 1
ATOM 847 N N . GLY A 1 108 ? 16.648 -6.750 -19.598 1.00 63.53 108 GLY A N 1
ATOM 848 C CA . GLY A 1 108 ? 17.200 -6.624 -18.238 1.00 63.53 108 GLY A CA 1
ATOM 849 C C . GLY A 1 108 ? 16.792 -5.353 -17.481 1.00 63.53 108 GLY A C 1
ATOM 850 O O . GLY A 1 108 ? 17.205 -5.170 -16.340 1.00 63.53 108 GLY A O 1
ATOM 851 N N . HIS A 1 109 ? 15.919 -4.513 -18.045 1.00 67.75 109 HIS A N 1
ATOM 852 C CA . HIS A 1 109 ? 15.506 -3.233 -17.451 1.00 67.75 109 HIS A CA 1
ATOM 853 C C . HIS A 1 109 ? 14.486 -3.333 -16.294 1.00 67.75 109 HIS A C 1
ATOM 855 O O . HIS A 1 109 ? 13.930 -2.324 -15.869 1.00 67.75 109 HIS A O 1
ATOM 861 N N . GLY A 1 110 ? 14.249 -4.519 -15.727 1.00 76.50 110 GLY A N 1
ATOM 862 C CA . GLY A 1 110 ? 13.269 -4.717 -14.651 1.00 76.50 110 GLY A CA 1
ATOM 863 C C . GLY A 1 110 ? 11.815 -4.748 -15.132 1.00 76.50 110 GLY A C 1
ATOM 864 O O . GLY A 1 110 ? 11.479 -4.269 -16.212 1.00 76.50 110 GLY A O 1
ATOM 865 N N . GLY A 1 111 ? 10.944 -5.377 -14.344 1.00 85.88 111 GLY A N 1
ATOM 866 C CA . GLY A 1 111 ? 9.525 -5.528 -14.685 1.00 85.88 111 GLY A CA 1
ATOM 867 C C . GLY A 1 111 ? 8.698 -4.303 -14.305 1.00 85.88 111 GLY A C 1
ATOM 868 O O . GLY A 1 111 ? 9.072 -3.547 -13.407 1.00 85.88 111 GLY A O 1
ATOM 869 N N . ARG A 1 112 ? 7.540 -4.144 -14.951 1.00 87.12 112 ARG A N 1
ATOM 870 C CA . ARG A 1 112 ? 6.503 -3.186 -14.554 1.00 87.12 112 ARG A CA 1
ATOM 871 C C . ARG A 1 112 ? 5.464 -3.874 -13.675 1.00 87.12 112 ARG A C 1
ATOM 873 O O . ARG A 1 112 ? 4.945 -4.934 -14.028 1.00 87.12 112 ARG A O 1
ATOM 880 N N . TYR A 1 113 ? 5.131 -3.227 -12.569 1.00 90.75 113 TYR A N 1
ATOM 881 C CA . TYR A 1 113 ? 4.281 -3.735 -11.505 1.00 90.75 113 TYR A CA 1
ATOM 882 C C . TYR A 1 113 ? 3.179 -2.736 -11.144 1.00 90.75 113 TYR A C 1
ATOM 884 O O . TYR A 1 113 ? 3.268 -1.534 -11.408 1.00 90.75 113 TYR A O 1
ATOM 892 N N . MET A 1 114 ? 2.149 -3.253 -10.485 1.00 91.94 114 MET A N 1
ATOM 893 C CA . MET A 1 114 ? 1.254 -2.468 -9.636 1.00 91.94 114 MET A CA 1
ATOM 894 C C . MET A 1 114 ? 1.476 -2.885 -8.190 1.00 91.94 114 MET A C 1
ATOM 896 O O . MET A 1 114 ? 1.809 -4.042 -7.942 1.00 91.94 114 MET A O 1
ATOM 900 N N . SER A 1 115 ? 1.274 -1.968 -7.250 1.00 95.19 115 SER A N 1
ATOM 901 C CA . SER A 1 115 ? 1.402 -2.237 -5.820 1.00 95.19 115 SER A CA 1
ATOM 902 C C . SER A 1 115 ? 0.206 -1.696 -5.046 1.00 95.19 115 SER A C 1
ATOM 904 O O . SER A 1 115 ? -0.341 -0.649 -5.395 1.00 95.19 115 SER A O 1
ATOM 906 N N . MET A 1 116 ? -0.186 -2.398 -3.985 1.00 97.00 116 MET A N 1
ATOM 907 C CA . MET A 1 116 ? -1.164 -1.919 -3.011 1.00 97.00 116 MET A CA 1
ATOM 908 C C . MET A 1 116 ? -0.632 -2.177 -1.603 1.00 97.00 116 MET A C 1
ATOM 910 O O . MET A 1 116 ? -0.752 -3.284 -1.076 1.00 97.00 116 MET A O 1
ATOM 914 N N . SER A 1 117 ? -0.052 -1.147 -0.992 1.00 97.31 117 SER A N 1
ATOM 915 C CA . SER A 1 117 ? 0.351 -1.197 0.413 1.00 97.31 117 SER A CA 1
ATOM 916 C C . SER A 1 117 ? -0.836 -0.821 1.289 1.00 97.31 117 SER A C 1
ATOM 918 O O . SER A 1 117 ? -1.474 0.207 1.060 1.00 97.31 117 SER A O 1
ATOM 920 N N . VAL A 1 118 ? -1.132 -1.652 2.285 1.00 97.56 118 VAL A N 1
ATOM 921 C CA . VAL A 1 118 ? -2.253 -1.464 3.208 1.00 97.56 118 VAL A CA 1
ATOM 922 C C . VAL A 1 118 ? -1.748 -1.539 4.640 1.00 97.56 118 VAL A C 1
ATOM 924 O O . VAL A 1 118 ? -0.991 -2.448 4.982 1.00 97.56 118 VAL A O 1
ATOM 927 N N . ALA A 1 119 ? -2.182 -0.592 5.464 1.00 97.12 119 ALA A N 1
ATOM 928 C CA . ALA A 1 119 ? -1.968 -0.555 6.900 1.00 97.12 119 ALA A CA 1
ATOM 929 C C . ALA A 1 119 ? -3.322 -0.536 7.613 1.00 97.12 119 ALA A C 1
ATOM 931 O O . ALA A 1 119 ? -4.236 0.170 7.187 1.00 97.12 119 ALA A O 1
ATOM 932 N N . VAL A 1 120 ? -3.441 -1.305 8.690 1.00 95.75 120 VAL A N 1
ATOM 933 C CA . VAL A 1 120 ? -4.652 -1.388 9.510 1.00 95.75 120 VAL A CA 1
ATOM 934 C C . VAL A 1 120 ? -4.295 -1.139 10.957 1.00 95.75 120 VAL A C 1
ATOM 936 O O . VAL A 1 120 ? -3.405 -1.798 11.493 1.00 95.75 120 VAL A O 1
ATOM 939 N N . HIS A 1 121 ? -5.001 -0.210 11.586 1.00 94.50 121 HIS A N 1
ATOM 940 C CA . HIS A 1 121 ? -4.785 0.138 12.978 1.00 94.50 121 HIS A CA 1
ATOM 941 C C . HIS A 1 121 ? -5.041 -1.078 13.884 1.00 94.50 121 HIS A C 1
ATOM 943 O O . HIS A 1 121 ? -6.074 -1.743 13.781 1.00 94.50 121 HIS A O 1
ATOM 949 N N . ARG A 1 122 ? -4.122 -1.365 14.814 1.00 92.00 122 ARG A N 1
ATOM 950 C CA . ARG A 1 122 ? -4.138 -2.536 15.711 1.00 92.00 122 ARG A CA 1
ATOM 951 C C . ARG A 1 122 ? -5.425 -2.635 16.530 1.00 92.00 122 ARG A C 1
ATOM 953 O O . ARG A 1 122 ? -5.882 -3.742 16.795 1.00 92.00 122 ARG A O 1
ATOM 960 N N . ARG A 1 123 ? -6.064 -1.497 16.838 1.00 90.69 123 ARG A N 1
ATOM 961 C CA . ARG A 1 123 ? -7.402 -1.425 17.475 1.00 90.69 123 ARG A CA 1
ATOM 962 C C . ARG A 1 123 ? -8.500 -2.198 16.728 1.00 90.69 123 ARG A C 1
ATOM 964 O O . ARG A 1 123 ? -9.503 -2.554 17.335 1.00 90.69 123 ARG A O 1
ATOM 971 N N . HIS A 1 124 ? -8.296 -2.481 15.439 1.00 91.00 124 HIS A N 1
ATOM 972 C CA . HIS A 1 124 ? -9.216 -3.237 14.593 1.00 91.00 124 HIS A CA 1
ATOM 973 C C . HIS A 1 124 ? -8.730 -4.636 14.217 1.00 91.00 124 HIS A C 1
ATOM 975 O O . HIS A 1 124 ? -9.354 -5.292 13.385 1.00 91.00 124 HIS A O 1
ATOM 981 N N . VAL A 1 125 ? -7.643 -5.121 14.813 1.00 87.19 125 VAL A N 1
ATOM 982 C CA . VAL A 1 125 ? -7.067 -6.425 14.482 1.00 87.19 125 VAL A CA 1
ATOM 983 C C . VAL A 1 125 ? -7.195 -7.370 15.668 1.00 87.19 125 VAL A C 1
ATOM 985 O O . VAL A 1 125 ? -6.943 -7.008 16.814 1.00 87.19 125 VAL A O 1
ATOM 988 N N . ARG A 1 126 ? -7.570 -8.622 15.399 1.00 74.12 126 ARG A N 1
ATOM 989 C CA . ARG A 1 126 ? -7.555 -9.675 16.413 1.00 74.12 126 ARG A CA 1
ATOM 990 C C . ARG A 1 126 ? -6.104 -10.096 16.671 1.00 74.12 126 ARG A C 1
ATOM 992 O O . ARG A 1 126 ? -5.458 -10.638 15.775 1.00 74.12 126 ARG A O 1
ATOM 999 N N . CYS A 1 127 ? -5.592 -9.871 17.881 1.00 61.41 127 CYS A N 1
ATOM 1000 C CA . CYS A 1 127 ? -4.396 -10.577 18.338 1.00 61.41 127 CYS A CA 1
ATOM 1001 C C . CYS A 1 127 ? -4.742 -12.063 18.451 1.00 61.41 127 CYS A C 1
ATOM 1003 O O . CYS A 1 127 ? -5.738 -12.425 19.080 1.00 61.41 127 CYS A O 1
ATOM 1005 N N . ARG A 1 128 ? -3.948 -12.923 17.818 1.00 57.84 128 ARG A N 1
ATOM 1006 C CA . ARG A 1 128 ? -4.013 -14.358 18.071 1.00 57.84 128 ARG A CA 1
ATOM 1007 C C . ARG A 1 128 ? -3.099 -14.639 19.262 1.00 57.84 128 ARG A C 1
ATOM 1009 O O . ARG A 1 128 ? -1.919 -14.316 19.193 1.00 57.84 128 ARG A O 1
ATOM 1016 N N . ASP A 1 129 ? -3.636 -15.238 20.323 1.00 50.28 129 ASP A N 1
ATOM 1017 C CA . ASP A 1 129 ? -2.882 -15.623 21.534 1.00 50.28 129 ASP A CA 1
ATOM 1018 C C . ASP A 1 129 ? -1.882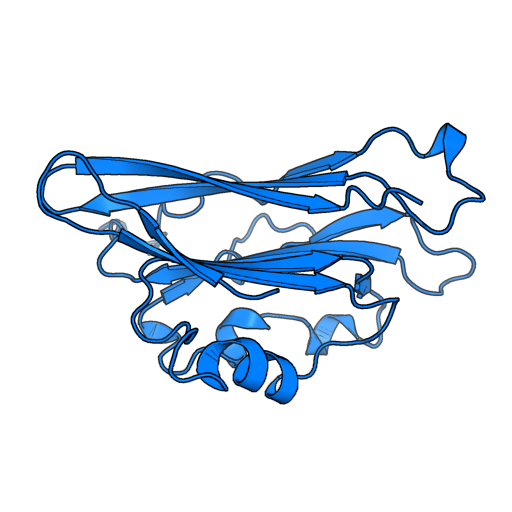 -16.774 21.291 1.00 50.28 129 ASP A C 1
ATOM 1020 O O . ASP A 1 129 ? -1.214 -17.243 22.211 1.00 50.28 129 ASP A O 1
ATOM 1024 N N . ASP A 1 130 ? -1.752 -17.248 20.050 1.00 44.50 130 ASP A N 1
ATOM 1025 C CA . ASP A 1 130 ? -0.831 -18.322 19.717 1.00 44.50 130 ASP A CA 1
ATOM 1026 C C . ASP A 1 130 ? 0.611 -17.804 19.681 1.00 44.50 130 ASP A C 1
ATOM 1028 O O . ASP A 1 130 ? 0.920 -16.780 19.073 1.00 44.50 130 ASP A O 1
ATOM 1032 N N . VAL A 1 131 ? 1.506 -18.604 20.262 1.00 48.31 131 VAL A N 1
ATOM 1033 C CA . VAL A 1 131 ? 2.969 -18.463 20.437 1.00 48.31 131 VAL A CA 1
ATOM 1034 C C . VAL A 1 131 ? 3.750 -18.038 19.165 1.00 48.31 131 VAL A C 1
ATOM 1036 O O . VAL A 1 131 ? 4.937 -17.735 19.231 1.00 48.31 131 VAL A O 1
ATOM 1039 N N . ASN A 1 132 ? 3.087 -17.945 18.006 1.00 46.44 132 ASN A N 1
ATOM 1040 C CA . ASN A 1 132 ? 3.625 -17.502 16.717 1.00 46.44 132 ASN A CA 1
ATOM 1041 C C . ASN A 1 132 ? 3.151 -16.109 16.239 1.00 46.44 132 ASN A C 1
ATOM 1043 O O . ASN A 1 132 ? 3.509 -15.716 15.127 1.00 46.44 132 ASN A O 1
ATOM 1047 N N . GLY A 1 133 ? 2.378 -15.358 17.036 1.00 47.19 133 GLY A N 1
ATOM 1048 C CA . GLY A 1 133 ? 2.179 -13.905 16.878 1.00 47.19 133 GLY A CA 1
ATOM 1049 C C . GLY A 1 133 ? 1.638 -13.427 15.521 1.00 47.19 133 GLY A C 1
ATOM 1050 O O . GLY A 1 133 ? 1.988 -12.337 15.067 1.00 47.19 133 GLY A O 1
ATOM 1051 N N . GLY A 1 134 ? 0.843 -14.246 14.827 1.00 53.59 134 GLY A N 1
ATOM 1052 C CA . GLY A 1 134 ? 0.273 -13.902 13.522 1.00 53.59 134 GLY A CA 1
ATOM 1053 C C . GLY A 1 134 ? -1.012 -13.080 13.651 1.00 53.59 134 GLY A C 1
ATOM 1054 O O . GLY A 1 134 ? -1.932 -13.485 14.355 1.00 53.59 134 GLY A O 1
ATOM 1055 N N . PHE A 1 135 ? -1.094 -11.954 12.942 1.00 61.41 135 PHE A N 1
ATOM 1056 C CA . PHE A 1 135 ? -2.318 -11.158 12.815 1.00 61.41 135 PHE A CA 1
ATOM 1057 C C . PHE A 1 135 ? -3.140 -11.628 11.605 1.00 61.41 135 PHE A C 1
ATOM 1059 O O . PHE A 1 135 ? -2.621 -11.658 10.490 1.00 61.41 135 PHE A O 1
ATOM 1066 N N . GLU A 1 136 ? -4.428 -11.931 11.788 1.00 73.00 136 GLU A N 1
ATOM 1067 C CA . GLU A 1 136 ? -5.345 -12.360 10.709 1.00 73.00 136 GLU A CA 1
ATOM 1068 C C . GLU A 1 136 ? -5.997 -11.173 9.975 1.00 73.00 136 GLU A C 1
ATOM 1070 O O . GLU A 1 136 ? -7.183 -11.182 9.678 1.00 73.00 136 GLU A O 1
ATOM 1075 N N . CYS A 1 137 ? -5.244 -10.106 9.702 1.00 87.94 137 CYS A N 1
ATOM 1076 C CA . CYS A 1 137 ? -5.805 -8.920 9.041 1.00 87.94 137 CYS A CA 1
ATOM 1077 C C . CYS A 1 137 ? -5.836 -9.040 7.506 1.00 87.94 137 CYS A C 1
ATOM 1079 O O . CYS A 1 137 ? -6.701 -8.468 6.843 1.00 87.94 137 CYS A O 1
ATOM 1081 N N . PHE A 1 138 ? -4.906 -9.811 6.938 1.00 91.44 138 PHE A N 1
ATOM 1082 C CA . PHE A 1 138 ? -4.747 -9.997 5.496 1.00 91.44 138 PHE A CA 1
ATOM 1083 C C . PHE A 1 138 ? -4.864 -11.492 5.168 1.00 91.44 138 PHE A C 1
ATOM 1085 O O . PHE A 1 138 ? -3.849 -12.185 5.122 1.00 91.44 138 PHE A O 1
ATOM 1092 N N . PRO A 1 139 ? -6.090 -12.020 4.985 1.00 89.12 139 PRO A N 1
ATOM 1093 C CA . PRO A 1 139 ? -6.308 -13.456 4.779 1.00 89.12 139 PRO A CA 1
ATOM 1094 C C . PRO A 1 139 ? -5.722 -13.959 3.455 1.00 89.12 139 PRO A C 1
ATOM 1096 O O . PRO A 1 139 ? -5.389 -15.135 3.317 1.00 89.12 139 PRO A O 1
ATOM 1099 N N . THR A 1 140 ? -5.588 -13.067 2.473 1.00 88.38 140 THR A N 1
ATOM 1100 C CA . THR A 1 14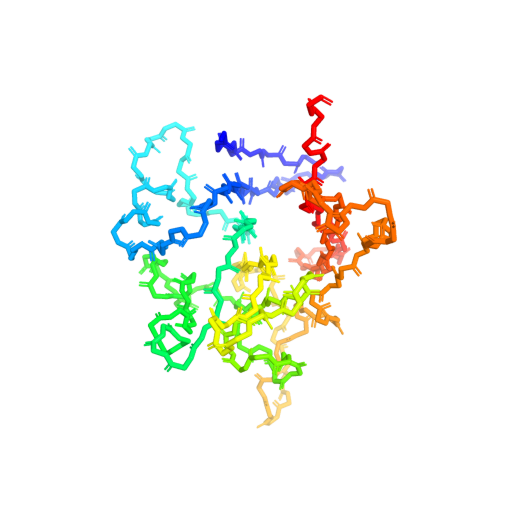0 ? -5.014 -13.360 1.162 1.00 88.38 140 THR A CA 1
ATOM 1101 C C . THR A 1 140 ? -4.032 -12.264 0.759 1.00 88.38 140 THR A C 1
ATOM 1103 O O . THR A 1 140 ? -4.304 -11.088 1.033 1.00 88.38 140 THR A O 1
ATOM 1106 N N . PRO A 1 141 ? -2.949 -12.597 0.036 1.00 88.75 141 PRO A N 1
ATOM 1107 C CA . PRO A 1 141 ? -2.106 -11.593 -0.599 1.00 88.75 141 PRO A CA 1
ATOM 1108 C C . PRO A 1 141 ? -2.904 -10.737 -1.583 1.00 88.75 141 PRO A C 1
ATOM 1110 O O . PRO A 1 141 ? -3.946 -11.155 -2.097 1.00 88.75 141 PRO A O 1
ATOM 1113 N N . VAL A 1 142 ? -2.381 -9.555 -1.902 1.00 91.62 142 VAL A N 1
ATOM 1114 C CA . VAL A 1 142 ? -2.971 -8.702 -2.934 1.00 91.62 142 VAL A CA 1
ATOM 1115 C C . VAL A 1 142 ? -3.034 -9.438 -4.275 1.00 91.62 142 VAL A C 1
ATOM 1117 O O . VAL A 1 142 ? -2.050 -10.025 -4.731 1.00 91.62 142 VAL A O 1
ATOM 1120 N N . MET A 1 143 ? -4.191 -9.381 -4.927 1.00 92.50 143 MET A N 1
ATOM 1121 C CA . MET A 1 143 ? -4.443 -10.025 -6.215 1.00 92.50 143 MET A CA 1
ATOM 1122 C C . MET A 1 143 ? -4.501 -8.997 -7.338 1.00 92.50 143 MET A C 1
ATOM 1124 O O . MET A 1 143 ? -4.914 -7.862 -7.120 1.00 92.50 143 MET A O 1
ATOM 1128 N N . LEU A 1 144 ? -4.128 -9.408 -8.549 1.00 90.69 144 LEU A N 1
ATOM 1129 C CA . LEU A 1 144 ? -4.210 -8.593 -9.757 1.00 90.69 144 LEU A CA 1
ATOM 1130 C C . LEU A 1 144 ? -5.061 -9.294 -10.816 1.00 90.69 144 LEU A C 1
ATOM 1132 O O . LEU A 1 144 ? -4.791 -10.432 -11.191 1.00 90.69 144 LEU A O 1
ATOM 1136 N N . SER A 1 145 ? -6.051 -8.579 -11.342 1.00 88.50 145 SER A N 1
ATOM 1137 C CA . SER A 1 145 ? -6.807 -8.962 -12.531 1.00 88.50 145 SER A CA 1
ATOM 1138 C C . SER A 1 145 ? -6.495 -7.991 -13.665 1.00 88.50 145 SER A C 1
ATOM 1140 O O . SER A 1 145 ? -6.789 -6.799 -13.570 1.00 88.50 145 SER A O 1
ATOM 1142 N N . CYS A 1 146 ? -5.896 -8.494 -14.744 1.00 78.06 146 CYS A N 1
ATOM 1143 C CA . CYS A 1 146 ? -5.530 -7.708 -15.923 1.00 78.06 146 CYS A CA 1
ATOM 1144 C C . CYS A 1 146 ? -6.337 -8.146 -17.144 1.00 78.06 146 CYS A C 1
ATOM 1146 O O . CYS A 1 146 ? -6.454 -9.339 -17.432 1.00 78.06 146 CYS A O 1
ATOM 1148 N N . LYS A 1 147 ? -6.824 -7.183 -17.937 1.00 69.75 147 LYS A N 1
ATOM 1149 C CA . LYS A 1 147 ? -7.295 -7.495 -19.293 1.00 69.75 147 LYS A CA 1
ATOM 1150 C C . LYS A 1 147 ? -6.066 -7.719 -20.182 1.00 69.75 147 LYS A C 1
ATOM 1152 O O . LYS A 1 147 ? -5.213 -6.850 -20.291 1.00 69.75 147 LYS A O 1
ATOM 1157 N N . SER A 1 148 ? -5.992 -8.922 -20.755 1.00 53.38 148 SER A N 1
ATOM 1158 C CA . SER A 1 148 ? -4.890 -9.516 -21.530 1.00 53.38 148 SER A CA 1
ATOM 1159 C C . SER A 1 148 ? -3.899 -8.546 -22.223 1.00 53.38 148 SER A C 1
ATOM 1161 O O . SER A 1 148 ? -4.332 -7.666 -22.972 1.00 53.38 148 SER A O 1
ATOM 1163 N N . PRO A 1 149 ? -2.580 -8.832 -22.169 1.00 50.44 149 PRO A N 1
ATOM 1164 C CA . PRO A 1 149 ? -1.536 -8.070 -22.862 1.00 50.44 149 PRO A CA 1
ATOM 1165 C C . PRO A 1 149 ? -1.586 -8.165 -24.397 1.00 50.44 149 PRO A C 1
ATOM 1167 O O . PRO A 1 149 ? -0.979 -7.337 -25.068 1.00 50.44 149 PRO A O 1
ATOM 1170 N N . ARG A 1 150 ? -2.326 -9.118 -24.993 1.00 49.31 150 ARG A N 1
ATOM 1171 C CA . ARG A 1 150 ? -2.302 -9.354 -26.455 1.00 49.31 150 ARG A CA 1
ATOM 1172 C C . ARG A 1 150 ? -2.793 -8.179 -27.308 1.00 49.31 150 ARG A C 1
ATOM 1174 O O . ARG A 1 150 ? -2.403 -8.099 -28.465 1.00 49.31 150 ARG A O 1
ATOM 1181 N N . LYS A 1 151 ? -3.613 -7.270 -26.767 1.00 43.66 151 LYS A N 1
ATOM 1182 C CA . LYS A 1 151 ? -4.026 -6.041 -27.478 1.00 43.66 151 LYS A CA 1
ATOM 1183 C C . LYS A 1 151 ? -3.171 -4.811 -27.142 1.00 43.66 151 LYS A C 1
ATOM 1185 O O . LYS A 1 151 ? -3.260 -3.825 -27.860 1.00 43.66 151 LYS A O 1
ATOM 1190 N N . ASN A 1 152 ? -2.313 -4.892 -26.118 1.00 45.03 152 ASN A N 1
ATOM 1191 C CA . ASN A 1 152 ? -1.608 -3.740 -25.544 1.00 45.03 152 ASN A CA 1
ATOM 1192 C C . ASN A 1 152 ? -0.078 -3.889 -25.534 1.00 45.03 152 ASN A C 1
ATOM 1194 O O . ASN A 1 152 ? 0.589 -3.091 -24.890 1.00 45.03 152 ASN A O 1
ATOM 1198 N N . VAL A 1 153 ? 0.512 -4.851 -26.258 1.00 44.53 153 VAL A N 1
ATOM 1199 C CA . VAL A 1 153 ? 1.987 -4.979 -26.364 1.00 44.53 153 VAL A CA 1
ATOM 1200 C C . VAL A 1 153 ? 2.644 -3.661 -26.807 1.00 44.53 153 VAL A C 1
ATOM 1202 O O . VAL A 1 153 ? 3.750 -3.350 -26.372 1.00 44.53 153 VAL A O 1
ATOM 1205 N N . LEU A 1 154 ? 1.923 -2.875 -27.617 1.00 47.22 154 LEU A N 1
ATOM 1206 C CA . LEU A 1 154 ? 2.348 -1.582 -28.156 1.00 47.22 154 LEU A CA 1
ATOM 1207 C C . LEU A 1 154 ? 1.710 -0.367 -27.460 1.00 47.22 154 LEU A C 1
ATOM 1209 O O . LEU A 1 154 ? 2.091 0.758 -27.767 1.00 47.22 154 LEU A O 1
ATOM 1213 N N . GLN A 1 155 ? 0.736 -0.557 -26.560 1.00 49.09 155 GLN A N 1
ATOM 1214 C CA . GLN A 1 155 ? 0.101 0.564 -25.861 1.00 49.09 155 GLN A CA 1
ATOM 1215 C C . GLN A 1 155 ? 0.773 0.790 -24.501 1.00 49.09 155 GLN A C 1
ATOM 1217 O O . GLN A 1 155 ? 0.949 -0.162 -23.741 1.00 49.09 155 GLN A O 1
ATOM 1222 N N . PRO A 1 156 ? 1.133 2.041 -24.162 1.00 54.09 156 PRO A N 1
ATOM 1223 C CA . PRO A 1 156 ? 1.840 2.355 -22.922 1.00 54.09 156 PRO A CA 1
ATOM 1224 C C . PRO A 1 156 ? 0.985 2.120 -21.668 1.00 54.09 156 PRO A C 1
ATOM 1226 O O . PRO A 1 156 ? 1.538 2.037 -20.569 1.00 54.09 156 PRO A O 1
ATOM 1229 N N . SER A 1 157 ? -0.339 1.999 -21.829 1.00 61.00 157 SER A N 1
ATOM 1230 C CA . SER A 1 157 ? -1.302 1.804 -20.754 1.00 61.00 157 SER A CA 1
ATOM 1231 C C . SER A 1 157 ? -1.847 0.373 -20.716 1.00 61.00 157 SER A C 1
ATOM 1233 O O . SER A 1 157 ? -2.357 -0.186 -21.690 1.00 61.00 157 SER A O 1
ATOM 1235 N N . PHE A 1 158 ? -1.748 -0.253 -19.547 1.00 72.38 158 PHE A N 1
ATOM 1236 C CA . PHE A 1 158 ? -2.401 -1.525 -19.251 1.00 72.38 158 PHE A CA 1
ATOM 1237 C C . PHE A 1 158 ? -3.660 -1.262 -18.422 1.00 72.38 158 PHE A C 1
ATOM 1239 O O . PHE A 1 158 ? -3.719 -0.300 -17.658 1.00 72.38 158 PHE A O 1
ATOM 1246 N N . LYS A 1 159 ? -4.661 -2.141 -18.536 1.00 82.19 159 LYS A N 1
ATOM 1247 C CA . LYS A 1 159 ? -5.873 -2.076 -17.712 1.00 82.19 159 LYS A CA 1
ATOM 1248 C C . LYS A 1 159 ? -5.857 -3.194 -16.684 1.00 82.19 159 LYS A C 1
ATOM 1250 O O . LYS A 1 159 ? -5.866 -4.371 -17.056 1.00 82.19 159 LYS A O 1
ATOM 1255 N N . GLY A 1 160 ? -5.839 -2.818 -15.411 1.00 87.12 160 GLY A N 1
ATOM 1256 C CA . GLY A 1 160 ? -5.703 -3.755 -14.302 1.00 87.12 160 GLY A CA 1
ATOM 1257 C C . GLY A 1 160 ? -6.458 -3.301 -13.063 1.00 87.12 160 GLY A C 1
ATOM 1258 O O . GLY A 1 160 ? -6.576 -2.105 -12.801 1.00 87.12 160 GLY A O 1
ATOM 1259 N N . ILE A 1 161 ? -6.962 -4.265 -12.303 1.00 91.19 161 ILE A N 1
ATOM 1260 C CA . ILE A 1 161 ? -7.597 -4.058 -11.003 1.00 91.19 161 ILE A CA 1
ATOM 1261 C C . ILE A 1 161 ? -6.818 -4.879 -9.982 1.00 91.19 161 ILE A C 1
ATOM 1263 O O . ILE A 1 161 ? -6.725 -6.099 -10.116 1.00 91.19 161 ILE A O 1
ATOM 1267 N N . MET A 1 162 ? -6.266 -4.212 -8.973 1.00 93.12 162 MET A N 1
ATOM 1268 C CA . MET A 1 162 ? -5.754 -4.860 -7.774 1.00 93.12 162 MET A CA 1
ATOM 1269 C C . MET A 1 162 ? -6.836 -4.938 -6.707 1.00 93.12 162 MET A C 1
ATOM 1271 O O . MET A 1 162 ? -7.608 -3.992 -6.538 1.00 93.12 162 MET A O 1
ATOM 1275 N N . ALA A 1 163 ? -6.853 -6.047 -5.978 1.00 95.38 163 ALA A N 1
ATOM 1276 C CA . ALA A 1 163 ? -7.776 -6.295 -4.886 1.00 95.38 163 ALA A CA 1
ATOM 1277 C C . ALA A 1 163 ? -7.026 -6.766 -3.634 1.00 95.38 163 ALA A C 1
ATOM 1279 O O . ALA A 1 163 ? -6.188 -7.664 -3.721 1.00 95.38 163 ALA A O 1
ATOM 1280 N N . GLN A 1 164 ? -7.362 -6.195 -2.479 1.00 95.69 164 GLN A N 1
ATOM 1281 C CA . GLN A 1 164 ? -6.916 -6.657 -1.165 1.00 95.69 164 GLN A CA 1
ATOM 1282 C C . GLN A 1 164 ? -8.137 -6.805 -0.258 1.00 95.69 164 GLN A C 1
ATOM 1284 O O . GLN A 1 164 ? -8.872 -5.843 -0.039 1.00 95.69 164 GLN A O 1
ATOM 1289 N N . VAL A 1 165 ? -8.338 -8.008 0.276 1.00 94.56 165 VAL A N 1
ATOM 1290 C CA . VAL A 1 165 ? -9.315 -8.257 1.342 1.00 94.56 165 VAL A CA 1
ATOM 1291 C C . VAL A 1 165 ? -8.667 -7.921 2.680 1.00 94.56 165 VAL A C 1
ATOM 1293 O O . VAL A 1 165 ? -7.508 -8.277 2.911 1.00 94.56 165 VAL A O 1
ATOM 1296 N N . VAL A 1 166 ? -9.404 -7.225 3.540 1.00 94.00 166 VAL A N 1
ATOM 1297 C CA . VAL A 1 166 ? -8.972 -6.815 4.875 1.00 94.00 166 VAL A CA 1
ATOM 1298 C C . VAL A 1 166 ? -10.020 -7.246 5.890 1.00 94.00 166 VAL A C 1
ATOM 1300 O O . VAL A 1 166 ? -11.191 -6.882 5.771 1.00 94.00 166 VAL A O 1
ATOM 1303 N N . HIS A 1 167 ? -9.599 -8.005 6.896 1.00 92.81 167 HIS A N 1
ATOM 1304 C CA . HIS A 1 167 ? -10.445 -8.395 8.022 1.00 92.81 167 HIS A CA 1
ATOM 1305 C C . HIS A 1 167 ? -10.251 -7.420 9.178 1.00 92.81 167 HIS A C 1
ATOM 1307 O O . HIS A 1 167 ? -9.128 -7.166 9.620 1.00 92.81 167 HIS A O 1
ATOM 1313 N N . LEU A 1 168 ? -11.366 -6.861 9.643 1.00 91.56 168 LEU A N 1
ATOM 1314 C CA . LEU A 1 168 ? -11.434 -5.871 10.709 1.00 91.56 168 LEU A CA 1
ATOM 1315 C C . LEU A 1 168 ? -12.357 -6.368 11.816 1.00 91.56 168 LEU A C 1
ATOM 1317 O O . LEU A 1 168 ? -13.383 -7.001 11.561 1.00 91.56 168 LEU A O 1
ATOM 1321 N N . ARG A 1 169 ? -12.040 -6.000 13.052 1.00 87.19 169 ARG A N 1
ATOM 1322 C CA . ARG A 1 169 ? -12.892 -6.222 14.214 1.00 87.19 169 ARG A CA 1
ATOM 1323 C C . ARG A 1 169 ? -13.231 -4.896 14.884 1.00 87.19 169 ARG A C 1
ATOM 1325 O O . ARG A 1 169 ? -12.381 -4.041 15.104 1.00 87.19 169 ARG A O 1
ATOM 1332 N N . SER A 1 170 ? -14.498 -4.734 15.219 1.00 81.12 170 SER A N 1
ATOM 1333 C CA . SER A 1 170 ? -14.998 -3.740 16.164 1.00 81.12 170 SER A CA 1
ATOM 1334 C C . SER A 1 170 ? -15.602 -4.484 17.357 1.00 81.12 170 SER A C 1
ATOM 1336 O O . SER A 1 170 ? -15.881 -5.680 17.248 1.00 81.12 170 SER A O 1
ATOM 1338 N N . GLU A 1 171 ? -15.804 -3.811 18.492 1.00 75.12 171 GLU A N 1
ATOM 1339 C CA . GLU A 1 171 ? -16.177 -4.415 19.787 1.00 75.12 171 GLU A CA 1
ATOM 1340 C C . GLU A 1 171 ? -17.317 -5.446 19.705 1.00 75.12 171 GLU A C 1
ATOM 1342 O O . GLU A 1 171 ? -17.339 -6.415 20.464 1.00 75.12 171 GLU A O 1
ATOM 1347 N N . HIS A 1 172 ? -18.225 -5.297 18.737 1.00 75.88 172 HIS A N 1
ATOM 1348 C CA . HIS A 1 172 ? -19.372 -6.188 18.560 1.00 75.88 172 HIS A CA 1
ATOM 1349 C C . HIS A 1 172 ? -19.499 -6.810 17.166 1.00 75.88 172 HIS A C 1
ATOM 1351 O O . HIS A 1 172 ? -20.506 -7.463 16.896 1.00 75.88 172 HIS A O 1
ATOM 1357 N N . ARG A 1 173 ? -18.547 -6.580 16.248 1.00 83.38 173 ARG A N 1
ATOM 1358 C CA . ARG A 1 173 ? -18.687 -6.995 14.842 1.00 83.38 173 ARG A CA 1
ATOM 1359 C C . ARG A 1 173 ? -17.360 -7.338 14.186 1.00 83.38 173 ARG A C 1
ATOM 1361 O O . ARG A 1 173 ? -16.375 -6.627 14.354 1.00 83.38 173 ARG A O 1
ATOM 1368 N N . GLU A 1 174 ? -17.382 -8.379 13.370 1.00 87.31 174 GLU A N 1
ATOM 1369 C CA . GLU A 1 174 ? -16.346 -8.649 12.378 1.00 87.31 174 GLU A CA 1
ATOM 1370 C C . GLU A 1 174 ? -16.801 -8.070 11.036 1.00 87.31 174 GLU A C 1
ATOM 1372 O O . GLU A 1 174 ? -17.984 -8.116 10.689 1.00 87.31 174 GLU A O 1
ATOM 1377 N N . MET A 1 175 ? -15.874 -7.449 10.319 1.00 88.69 175 MET A N 1
ATOM 1378 C CA . MET A 1 175 ? -16.122 -6.787 9.046 1.00 88.69 175 MET A CA 1
ATOM 1379 C C . MET A 1 175 ? -15.066 -7.222 8.041 1.00 88.69 175 MET A C 1
ATOM 1381 O O . MET A 1 175 ? -13.881 -7.307 8.360 1.00 88.69 175 MET A O 1
ATOM 1385 N N . GLU A 1 176 ? -15.502 -7.438 6.809 1.00 91.12 176 GLU A N 1
ATOM 1386 C CA . GLU A 1 176 ? -14.619 -7.665 5.675 1.00 91.12 176 GLU A CA 1
ATOM 1387 C C . GLU A 1 176 ? -14.675 -6.446 4.755 1.00 91.12 176 GLU A C 1
ATOM 1389 O O . GLU A 1 176 ? -15.744 -6.036 4.298 1.00 91.12 176 GLU A O 1
ATOM 1394 N N . LEU A 1 177 ? -13.514 -5.851 4.499 1.00 92.94 177 LEU A N 1
ATOM 1395 C CA . LEU A 1 177 ? -13.350 -4.730 3.588 1.00 92.94 177 LEU A CA 1
ATOM 1396 C C . LEU A 1 177 ? -12.612 -5.205 2.335 1.00 92.94 177 LEU A C 1
ATOM 1398 O O . LEU A 1 177 ? -11.490 -5.701 2.412 1.00 92.94 177 LEU A O 1
ATOM 1402 N N . LEU A 1 178 ? -13.222 -4.998 1.169 1.00 94.94 178 LEU A N 1
ATOM 1403 C CA . LEU A 1 178 ? -12.580 -5.215 -0.124 1.00 94.94 178 LEU A CA 1
ATOM 1404 C C . LEU A 1 178 ? -12.033 -3.888 -0.661 1.00 94.94 178 LEU A C 1
ATOM 1406 O O . LEU A 1 178 ? -12.790 -3.013 -1.084 1.00 94.94 178 LEU A O 1
ATOM 1410 N N . LEU A 1 179 ? -10.709 -3.748 -0.668 1.00 95.94 179 LEU A N 1
ATOM 1411 C CA . LEU A 1 179 ? -10.012 -2.606 -1.249 1.00 95.94 179 LEU A CA 1
ATOM 1412 C C . LEU A 1 179 ? -9.721 -2.869 -2.724 1.00 95.94 179 LEU A C 1
ATOM 1414 O O . LEU A 1 179 ? -9.128 -3.890 -3.069 1.00 95.94 179 LEU A O 1
ATOM 1418 N N . LEU A 1 180 ? -10.111 -1.929 -3.588 1.00 94.62 180 LEU A N 1
ATOM 1419 C CA . LEU A 1 180 ? -9.904 -2.009 -5.033 1.00 94.62 180 LEU A CA 1
ATOM 1420 C C . LEU A 1 180 ? -9.082 -0.818 -5.527 1.00 94.62 180 LEU A C 1
ATOM 1422 O O . LEU A 1 180 ? -9.458 0.336 -5.328 1.00 94.62 180 LEU A O 1
ATOM 1426 N N . GLY A 1 181 ? -7.979 -1.110 -6.211 1.00 92.06 181 GLY A N 1
ATOM 1427 C CA . GLY A 1 181 ? -7.148 -0.137 -6.912 1.00 92.06 181 GLY A CA 1
ATOM 1428 C C . GLY A 1 181 ? -7.222 -0.408 -8.405 1.00 92.06 181 GLY A C 1
ATOM 1429 O O . GLY A 1 181 ? -6.867 -1.496 -8.851 1.00 92.06 181 GLY A O 1
ATOM 1430 N N . ALA A 1 182 ? -7.708 0.548 -9.190 1.00 89.44 182 ALA A N 1
ATOM 1431 C CA . ALA A 1 182 ? -7.934 0.343 -10.614 1.00 89.44 182 ALA A CA 1
ATOM 1432 C C . ALA A 1 182 ? -7.044 1.266 -11.451 1.00 89.44 182 ALA A C 1
ATOM 1434 O O . ALA A 1 182 ? -7.086 2.484 -11.298 1.00 89.44 182 ALA A O 1
ATOM 1435 N N . ASN A 1 183 ? -6.281 0.680 -12.374 1.00 86.06 183 ASN A N 1
ATOM 1436 C CA . ASN A 1 183 ? -5.683 1.398 -13.491 1.00 86.06 183 ASN A CA 1
ATOM 1437 C C . ASN A 1 183 ? -6.590 1.203 -14.705 1.00 86.06 183 ASN A C 1
ATOM 1439 O O . ASN A 1 183 ? -6.544 0.157 -15.356 1.00 86.06 183 ASN A O 1
ATOM 1443 N N . LEU A 1 184 ? -7.473 2.166 -14.962 1.00 74.81 184 LEU A N 1
ATOM 1444 C CA . LEU A 1 184 ? -8.440 2.082 -16.061 1.00 74.81 184 LEU A CA 1
ATOM 1445 C C . LEU A 1 184 ? -8.052 2.910 -17.277 1.00 74.81 184 LEU A C 1
ATOM 1447 O O . LEU A 1 184 ? -8.855 2.932 -18.206 1.00 74.81 184 LEU A O 1
ATOM 1451 N N . ASP A 1 185 ? -6.860 3.525 -17.255 1.00 67.25 185 ASP A N 1
ATOM 1452 C CA . ASP A 1 185 ? -6.354 4.524 -18.202 1.00 67.25 185 ASP A CA 1
ATOM 1453 C C . ASP A 1 185 ? -7.134 4.512 -19.528 1.00 67.25 185 ASP A C 1
ATOM 1455 O O . ASP A 1 185 ? -7.009 3.611 -20.369 1.00 67.25 185 ASP A O 1
ATOM 1459 N N . THR A 1 186 ? -8.067 5.455 -19.626 1.00 49.72 186 THR A N 1
ATOM 1460 C CA . THR A 1 186 ? -8.946 5.648 -20.774 1.00 49.72 186 THR A CA 1
ATOM 1461 C C . THR A 1 186 ? -8.353 6.790 -21.580 1.00 49.72 186 THR A C 1
ATOM 1463 O O . THR A 1 186 ? -8.802 7.927 -21.452 1.00 49.72 186 THR A O 1
ATOM 1466 N N . GLN A 1 187 ? -7.290 6.510 -22.333 1.00 47.97 187 GLN A N 1
ATOM 1467 C CA . GLN A 1 187 ? -7.046 7.324 -23.522 1.00 47.97 187 GLN A CA 1
ATOM 1468 C C . GLN A 1 187 ? -8.173 7.075 -24.522 1.00 47.97 187 GLN A C 1
ATOM 1470 O O . GLN A 1 187 ? -8.606 5.897 -24.624 1.00 47.97 187 GLN A O 1
#

Sequence (187 aa):
LNRSRTVAGHAGNQLQIWLGSIKLDNAFPTQESLRQLLYGSESASAEEADVIAVFMTDLQLNNENVNSLRYMLKKVLRDSEDYIVNESDRNLLIRYIPAQLVKPGEGGHGGRYMSMSVAVHRRHVRCRDDVNGGFECFPTPVMLSCKSPRKNVLQPSFKGIMAQVVHLRSEHREMELLLLGANLDTQ

pLDDT: mean 82.22, std 16.76, range [40.69, 97.69]